Protein 6CB2 (pdb70)

Solvent-accessible surface area: 13254 Å² total; per-residue (Å²): 208,121,51,89,100,33,0,28,68,0,0,59,24,2,0,80,12,19,4,33,0,6,3,14,41,0,19,11,42,18,30,2,71,121,57,65,34,100,33,118,62,2,130,4,0,32,23,23,0,50,56,0,0,5,71,0,0,26,68,68,17,133,68,10,26,62,28,19,105,66,74,83,190,61,159,111,60,104,86,52,26,154,56,195,31,192,12,49,85,80,9,10,85,39,0,45,67,15,3,58,78,66,16,124,136,104,82,116,77,32,140,83,57,107,75,25,50,41,0,20,122,0,0,51,62,3,0,98,32,0,45,34,0,19,95,126,58,36,205,121,49,156,0,52,10,0,6,17,11,64,110,173,8,0,84,71,1,0,50,48,2,24,72,24,44,72,10,4,4,12,60,6,2,0,1,0,0,0,0,1,52,31,2,3,20,63,65,0,1,0,5,0,3,1,0,0,4,10,37,26,4,87,36,44,4,61,89,67,29,170,122,41,167,68,69,120,126,72,45,14,104,69,28,24,54,41,0,64,101,24,0,42,71,23,0,41,107,6,0,116,67,3,13,91,84,4,124,200,62,30,0,66,72,20,0,85,94,0,60,105,6,4,58,36,0,117,114,38,52,125

Radius of gyration: 18.09 Å; Cα contacts (8 Å, |Δi|>4): 432; chains: 1; bounding box: 49×38×42 Å

Foldseek 3Di:
DCLLVLLLVLLLLLLQAQLFQQASLLVLVLSCLVVVNDDLLSVLLNLLLNVLLLVLLCVVCVQVLCVQVPDDDDDDDDDWFDDPAADHVLLLCLLAPPLVVVCVVCVVVLVVLSDLVQLLVLLQVLLVLQVVLVVQFDPAACTATLRSDDSVLSNQLSNQCNSPSRRNNHSNSSSLSSNRNNRYASLNSSSSSSSSCNVVSVVVSVVVCVVSVDDDPCPCVSSSVSNNNSNNVSNNVNSVVVSVVCVPDGCNVSSVVSNVSSVSSVVSVD

B-factor: mean 46.15, std 22.93, range [15.24, 131.25]

InterPro domains:
  IPR003824 Undecaprenyl-diphosphatase UppP [MF_01006] (5-272)
  IPR003824 Undecaprenyl-diphosphatase UppP [PF02673] (10-266)
  IPR003824 Undecaprenyl-diphosphatase UppP [PTHR30622] (5-272)
  IPR003824 Undecaprenyl-diphosphatase UppP [TIGR00753] (10-265)

Nearest PDB structures (foldseek):
  6cb2-assembly1_A  TM=1.004E+00  e=1.799E-38  Escherichia coli K-12
  6fmt-assembly1_A  TM=9.956E-01  e=1.847E-31  Escherichia coli K-12
  8tgj-assembly1_B  TM=3.004E-01  e=5.588E-01  Homo sapiens
  8xo9-assembly1_A  TM=3.183E-01  e=2.270E+00  Homo sapiens
  8thr-assembly1_A  TM=2.381E-01  e=6.424E+00  Aequorea victoria

Organism: Escherichia coli O157:H7 (NCBI:txid83334)

Sequence (270 aa):
MHSLLIAAILGVVEGLTEFLPVSSTGHMIIVGHLLGFEGDTAKTFEVVIQLGSILAVVVMFWRRLFGLIGIHFGRPLQHEGESKGRLTLIHILLGMIPAVVLGLLFHDTIKSLFNPINVMYALVVGGLLLIAAECLKPKEPRAPGLDDMTYRQAFMIGCFQCLALWPGFSRSGATISGGMMLMGVSRYAASEFSFLLAVPMMMGATALDLYKSWGFLTSGDIPMFAVGFITAFVVALIAIKTFLQLIKRISFIPFAIYRFIVAAAVYVVFF

Secondary structure (DSSP, 8-state):
--HHHHHHHHHHHHHHHTTTTT-HHHHHHHHHHHTT--SHHHHHHHHHHHHHHHHHHHHHTHHHHHHHTT---SSPPPP-SSSS----HHHHHHHHHHHHHHHHHTHHHHHTT-SHHHHHHHHHHHHHHHHHHHHHS-SS-SBSSGGG--HHHHHHHHHHHGGGGSTTS-HHHHHHHHHHHTTB-HHHHHHHHHHHHHHHHHHHHHHHHHHT--S-SSTTHHHHHHHHHHHHHHHHHHHHHHHHHTTTS-SHHHHHHHHHHHHHHHHHH-

Structure (mmCIF, N/CA/C/O backbone):
data_6CB2
#
_entry.id   6CB2
#
_cell.length_a   109.880
_cell.length_b   146.080
_cell.length_c   40.190
_cell.angle_alpha   90.000
_cell.angle_beta   90.000
_cell.angle_gamma   90.000
#
_symmetry.space_group_name_H-M   'C 2 2 2'
#
loop_
_entity.id
_entity.type
_entity.pdbx_description
1 polymer Undecaprenyl-diphosphatase
2 non-polymer 'SULFATE ION'
3 non-polymer '(2R)-2,3-dihydroxypropyl (9Z)-octadec-9-enoate'
4 water water
#
loop_
_atom_site.group_PDB
_atom_site.id
_atom_site.type_symbol
_atom_site.label_atom_id
_atom_site.label_alt_id
_atom_site.label_comp_id
_atom_site.label_asym_id
_atom_site.label_entity_id
_atom_site.label_seq_id
_atom_site.pdbx_PDB_ins_code
_atom_site.Cartn_x
_atom_site.Cartn_y
_atom_site.Cartn_z
_atom_site.occupancy
_atom_site.B_iso_or_equiv
_atom_site.auth_seq_id
_atom_site.auth_comp_id
_atom_site.auth_asym_id
_atom_site.auth_atom_id
_atom_site.pdbx_PDB_model_num
ATOM 1 N N . MET A 1 24 ? 7.581 37.248 23.697 1.00 102.72 4 MET A N 1
ATOM 2 C CA . MET A 1 24 ? 8.650 38.230 23.832 1.00 104.80 4 MET A CA 1
ATOM 3 C C . MET A 1 24 ? 10.004 37.548 24.022 1.00 97.23 4 MET A C 1
ATOM 4 O O . MET A 1 24 ? 10.073 36.335 24.226 1.00 95.86 4 MET A O 1
ATOM 9 N N . HIS A 1 25 ? 11.074 38.343 23.950 1.00 90.78 5 HIS A N 1
ATOM 10 C CA . HIS A 1 25 ? 12.446 37.869 24.149 1.00 74.72 5 HIS A CA 1
ATOM 11 C C . HIS A 1 25 ? 12.829 36.782 23.147 1.00 67.81 5 HIS A C 1
ATOM 12 O O . HIS A 1 25 ? 13.650 35.911 23.444 1.00 59.23 5 HIS A O 1
ATOM 19 N N . SER A 1 26 ? 12.251 36.825 21.946 1.00 64.97 6 SER A N 1
ATOM 20 C CA . SER A 1 26 ? 12.555 35.796 20.956 1.00 58.33 6 SER A CA 1
ATOM 21 C C . SER A 1 26 ? 14.022 35.839 20.543 1.00 51.99 6 SER A C 1
ATOM 22 O O . SER A 1 26 ? 14.655 34.791 20.366 1.00 46.39 6 SER A O 1
ATOM 25 N N . LEU A 1 27 ? 14.588 37.041 20.396 1.00 52.11 7 LEU A N 1
ATOM 26 C CA . LEU A 1 27 ? 16.009 37.135 20.071 1.00 51.52 7 LEU A CA 1
ATOM 27 C C . LEU A 1 27 ? 16.891 36.800 21.268 1.00 51.90 7 LEU A C 1
ATOM 28 O O . LEU A 1 27 ? 17.979 36.237 21.097 1.00 51.41 7 LEU A O 1
ATOM 33 N N . LEU A 1 28 ? 16.448 37.136 22.479 1.00 48.44 8 LEU A N 1
ATOM 34 C CA . LEU A 1 28 ? 17.241 36.821 23.660 1.00 46.26 8 LEU A CA 1
ATOM 35 C C . LEU A 1 28 ? 17.265 35.322 23.916 1.00 46.95 8 LEU A C 1
ATOM 36 O O . LEU A 1 28 ? 18.295 34.768 24.316 1.00 44.23 8 LEU A O 1
ATOM 41 N N . ILE A 1 29 ? 16.141 34.645 23.679 1.00 44.81 9 ILE A N 1
ATOM 42 C CA . ILE A 1 29 ? 16.114 33.194 23.813 1.00 40.68 9 ILE A CA 1
ATOM 43 C C . ILE A 1 29 ? 16.979 32.543 22.738 1.00 41.93 9 ILE A C 1
ATOM 44 O O . ILE A 1 29 ? 17.677 31.556 22.998 1.00 40.02 9 ILE A O 1
ATOM 49 N N . ALA A 1 30 ? 16.970 33.098 21.523 1.00 42.55 10 ALA A N 1
ATOM 50 C CA . ALA A 1 30 ? 17.796 32.544 20.452 1.00 36.58 10 ALA A CA 1
ATOM 51 C C . ALA A 1 30 ? 19.277 32.646 20.789 1.00 37.52 10 ALA A C 1
ATOM 52 O O . ALA A 1 30 ? 20.057 31.732 20.490 1.00 38.23 10 ALA A O 1
ATOM 54 N N . ALA A 1 31 ? 19.686 33.753 21.411 1.00 35.84 11 ALA A N 1
ATOM 55 C CA . ALA A 1 31 ? 21.094 33.933 21.740 1.00 37.42 11 ALA A CA 1
ATOM 56 C C . ALA A 1 31 ? 21.522 33.009 22.872 1.00 36.09 11 ALA A C 1
ATOM 57 O O . ALA A 1 31 ? 22.627 32.454 22.841 1.00 36.87 11 ALA A O 1
ATOM 59 N N . ILE A 1 32 ? 20.664 32.833 23.883 1.00 36.31 12 ILE A N 1
ATOM 60 C CA . ILE A 1 32 ? 20.991 31.935 24.987 1.00 31.05 12 ILE A CA 1
ATOM 61 C C . ILE A 1 32 ? 21.209 30.518 24.470 1.00 34.08 12 ILE A C 1
ATOM 62 O O . ILE A 1 32 ? 22.216 29.872 24.786 1.00 36.40 12 ILE A O 1
ATOM 67 N N . LEU A 1 33 ? 20.269 30.012 23.665 1.00 35.74 13 LEU A N 1
ATOM 68 C CA . LEU A 1 33 ? 20.439 28.675 23.102 1.00 39.37 13 LEU A CA 1
ATOM 69 C C . LEU A 1 33 ? 21.645 28.611 22.178 1.00 37.85 13 LEU A C 1
ATOM 70 O O . LEU A 1 33 ? 22.331 27.583 22.121 1.00 36.54 13 LEU A O 1
ATOM 75 N N . GLY A 1 34 ? 21.918 29.699 21.451 1.00 37.66 14 GLY A N 1
ATOM 76 C CA . GLY A 1 34 ? 23.093 29.735 20.600 1.00 30.97 14 GLY A CA 1
ATOM 77 C C . GLY A 1 34 ? 24.385 29.632 21.388 1.00 27.22 14 GLY A C 1
ATOM 78 O O . GLY A 1 34 ? 25.331 28.968 20.957 1.00 34.33 14 GLY A O 1
ATOM 79 N N . VAL A 1 35 ? 24.446 30.298 22.545 1.00 26.72 15 VAL A N 1
ATOM 80 C CA . VAL A 1 35 ? 25.596 30.166 23.436 1.00 25.94 15 VAL A CA 1
ATOM 81 C C . VAL A 1 35 ? 25.734 28.727 23.928 1.00 36.13 15 VAL A C 1
ATOM 82 O O . VAL A 1 35 ? 26.835 28.163 23.937 1.00 31.70 15 VAL A O 1
ATOM 86 N N . VAL A 1 36 ? 24.626 28.120 24.364 1.00 30.97 16 VAL A N 1
ATOM 87 C CA . VAL A 1 36 ? 24.671 26.750 24.867 1.00 32.27 16 VAL A CA 1
ATOM 88 C C . VAL A 1 36 ? 25.098 25.792 23.765 1.00 32.89 16 VAL A C 1
ATOM 89 O O . VAL A 1 36 ? 25.919 24.894 23.986 1.00 36.66 16 VAL A O 1
ATOM 93 N N . GLU A 1 37 ? 24.555 25.974 22.560 1.00 27.89 17 GLU A N 1
ATOM 94 C CA . GLU A 1 37 ? 24.946 25.133 21.434 1.00 32.57 17 GLU A CA 1
ATOM 95 C C . GLU A 1 37 ? 26.432 25.274 21.130 1.00 32.73 17 GLU A C 1
ATOM 96 O O . GLU A 1 37 ? 27.131 24.276 20.923 1.00 31.41 17 GLU A O 1
ATOM 102 N N . GLY A 1 38 ? 26.933 26.512 21.106 1.00 31.48 18 GLY A N 1
ATOM 103 C CA . GLY A 1 38 ? 28.308 26.736 20.699 1.00 29.53 18 GLY A CA 1
ATOM 104 C C . GLY A 1 38 ? 29.311 26.251 21.721 1.00 25.68 18 GLY A C 1
ATOM 105 O O . GLY A 1 38 ? 30.429 25.868 21.367 1.00 32.14 18 GLY A O 1
ATOM 106 N N . LEU A 1 39 ? 28.935 26.269 23.000 1.00 28.07 19 LEU A N 1
ATOM 107 C CA . LEU A 1 39 ? 29.831 25.770 24.034 1.00 36.00 19 LEU A CA 1
ATOM 108 C C . LEU A 1 39 ? 29.821 24.243 24.113 1.00 35.23 19 LEU A C 1
ATOM 109 O O . LEU A 1 39 ? 30.874 23.629 24.319 1.00 34.19 19 LEU A O 1
ATOM 114 N N . THR A 1 40 ? 28.656 23.609 23.951 1.00 29.09 20 THR A N 1
ATOM 115 C CA . THR A 1 40 ? 28.523 22.188 24.264 1.00 33.48 20 THR A CA 1
ATOM 116 C C . THR A 1 40 ? 28.580 21.266 23.049 1.00 35.79 20 THR A C 1
ATOM 117 O O . THR A 1 40 ? 28.682 20.047 23.230 1.00 40.37 20 THR A O 1
ATOM 121 N N . GLU A 1 41 ? 28.495 21.797 21.828 1.00 35.64 21 GLU A N 1
ATOM 122 C CA . GLU A 1 41 ? 28.453 20.928 20.654 1.00 29.38 21 GLU A CA 1
ATOM 123 C C . GLU A 1 41 ? 29.749 20.146 20.490 1.00 37.44 21 GLU A C 1
ATOM 124 O O . GLU A 1 41 ? 29.724 18.961 20.139 1.00 38.68 21 GLU A O 1
ATOM 130 N N . PHE A 1 42 ? 30.892 20.779 20.740 1.00 33.94 22 PHE A N 1
ATOM 131 C CA . PHE A 1 42 ? 32.170 20.127 20.502 1.00 39.14 22 PHE A CA 1
ATOM 132 C C . PHE A 1 42 ? 32.935 19.806 21.772 1.00 35.77 22 PHE A C 1
ATOM 133 O O . PHE A 1 42 ? 33.978 19.149 21.696 1.00 37.01 22 PHE A O 1
ATOM 141 N N . LEU A 1 43 ? 32.463 20.257 22.914 1.00 37.82 23 LEU A N 1
ATOM 142 C CA . LEU A 1 43 ? 32.958 19.753 24.180 1.00 38.31 23 LEU A CA 1
ATOM 143 C C . LEU A 1 43 ? 32.249 18.438 24.503 1.00 38.16 23 LEU A C 1
ATOM 144 O O . LEU A 1 43 ? 31.101 18.229 24.098 1.00 38.00 23 LEU A O 1
ATOM 149 N N . PRO A 1 44 ? 32.921 17.517 25.200 1.00 38.35 24 PRO A N 1
ATOM 150 C CA . PRO A 1 44 ? 32.322 16.194 25.477 1.00 37.69 24 PRO A CA 1
ATOM 151 C C . PRO A 1 44 ? 31.310 16.226 26.621 1.00 35.98 24 PRO A C 1
ATOM 152 O O . PRO A 1 44 ? 31.395 15.458 27.589 1.00 37.56 24 PRO A O 1
ATOM 156 N N . VAL A 1 45 ? 30.319 17.119 26.511 1.00 33.21 25 VAL A N 1
ATOM 157 C CA . VAL A 1 45 ? 29.385 17.352 27.613 1.00 39.65 25 VAL A CA 1
ATOM 158 C C . VAL A 1 45 ? 27.932 17.232 27.167 1.00 44.42 25 VAL A C 1
ATOM 159 O O . VAL A 1 45 ? 27.013 17.487 27.958 1.00 48.03 25 VAL A O 1
ATOM 163 N N . SER A 1 46 ? 27.724 16.858 25.901 1.00 37.39 26 SER A N 1
ATOM 164 C CA . SER A 1 46 ? 26.414 16.584 25.309 1.00 36.61 26 SER A CA 1
ATOM 165 C C . SER A 1 46 ? 25.576 17.836 25.097 1.00 39.61 26 SER A C 1
ATOM 166 O O . SER A 1 46 ? 25.031 18.397 26.054 1.00 32.69 26 SER A O 1
ATOM 169 N N . SER A 1 47 ? 25.437 18.267 23.842 1.00 36.20 27 SER A N 1
ATOM 170 C CA . SER A 1 47 ? 24.602 19.434 23.583 1.00 36.76 27 SER A CA 1
ATOM 171 C C . SER A 1 47 ? 23.124 19.092 23.716 1.00 31.60 27 SER A C 1
ATOM 172 O O . SER A 1 47 ? 22.335 19.925 24.178 1.00 31.62 27 SER A O 1
ATOM 175 N N . THR A 1 48 ? 22.740 17.865 23.350 1.00 33.40 28 THR A N 1
ATOM 176 C CA . THR A 1 48 ? 21.344 17.456 23.470 1.00 33.69 28 THR A CA 1
ATOM 177 C C . THR A 1 48 ? 20.870 17.528 24.916 1.00 38.25 28 THR A C 1
ATOM 178 O O . THR A 1 48 ? 19.805 18.087 25.201 1.00 44.56 28 THR A O 1
ATOM 182 N N . GLY A 1 49 ? 21.660 16.986 25.845 1.00 36.64 29 GLY A N 1
ATOM 183 C CA . GLY A 1 49 ? 21.332 17.126 27.255 1.00 39.47 29 GLY A CA 1
ATOM 184 C C . GLY A 1 49 ? 21.156 18.571 27.688 1.00 41.31 29 GLY A C 1
ATOM 185 O O . GLY A 1 49 ? 20.193 18.905 28.382 1.00 36.64 29 GLY A O 1
ATOM 186 N N . HIS A 1 50 ? 22.077 19.454 27.286 1.00 37.26 30 HIS A N 1
ATOM 187 C CA . HIS A 1 50 ? 21.927 20.854 27.677 1.00 33.35 30 HIS A CA 1
ATOM 188 C C . HIS A 1 50 ? 20.762 21.514 26.951 1.00 34.56 30 HIS A C 1
ATOM 189 O O . HIS A 1 50 ? 20.103 22.395 27.515 1.00 30.97 30 HIS A O 1
ATOM 196 N N . MET A 1 51 ? 20.483 21.099 25.714 1.00 37.85 31 MET A N 1
ATOM 197 C CA . MET A 1 51 ? 19.386 21.706 24.968 1.00 37.72 31 MET A CA 1
ATOM 198 C C . MET A 1 51 ? 18.033 21.372 25.584 1.00 41.56 31 MET A C 1
ATOM 199 O O . MET A 1 51 ? 17.154 22.239 25.663 1.00 43.23 31 MET A O 1
ATOM 204 N N . ILE A 1 52 ? 17.834 20.123 26.016 1.00 37.69 32 ILE A N 1
ATOM 205 C CA . ILE A 1 52 ? 16.525 19.776 26.558 1.00 37.49 32 ILE A CA 1
ATOM 206 C C . ILE A 1 52 ? 16.319 20.443 27.909 1.00 37.93 32 ILE A C 1
ATOM 207 O O . ILE A 1 52 ? 15.187 20.787 28.271 1.00 46.49 32 ILE A O 1
ATOM 212 N N . ILE A 1 53 ? 17.394 20.652 28.669 1.00 35.18 33 ILE A N 1
ATOM 213 C CA . ILE A 1 53 ? 17.281 21.361 29.941 1.00 42.85 33 ILE A CA 1
ATOM 214 C C . ILE A 1 53 ? 16.915 22.825 29.706 1.00 42.90 33 ILE A C 1
ATOM 215 O O . ILE A 1 53 ? 15.876 23.307 30.175 1.00 40.12 33 ILE A O 1
ATOM 220 N N . VAL A 1 54 ? 17.776 23.556 28.989 1.00 37.31 34 VAL A N 1
ATOM 221 C CA . VAL A 1 54 ? 17.560 24.987 28.785 1.00 44.20 34 VAL A CA 1
ATOM 222 C C . VAL A 1 54 ? 16.299 25.229 27.969 1.00 41.96 34 VAL A C 1
ATOM 223 O O . VAL A 1 54 ? 15.562 26.192 28.212 1.00 42.19 34 VAL A O 1
ATOM 227 N N . GLY A 1 55 ? 16.031 24.366 26.988 1.00 41.58 35 GLY A N 1
ATOM 228 C CA . GLY A 1 55 ? 14.797 24.488 26.227 1.00 46.44 35 GLY A CA 1
ATOM 229 C C . GLY A 1 55 ? 13.556 24.334 27.088 1.00 50.08 35 GLY A C 1
ATOM 230 O O . GLY A 1 55 ? 12.555 25.026 26.881 1.00 53.11 35 GLY A O 1
ATOM 231 N N . HIS A 1 56 ? 13.603 23.423 28.065 1.00 50.20 36 HIS A N 1
ATOM 232 C CA . HIS A 1 56 ? 12.476 23.234 28.973 1.00 49.63 36 HIS A CA 1
ATOM 233 C C . HIS A 1 56 ? 12.350 24.368 29.984 1.00 50.26 36 HIS A C 1
ATOM 234 O O . HIS A 1 56 ? 11.229 24.729 30.360 1.00 51.22 36 HIS A O 1
ATOM 241 N N . LEU A 1 57 ? 13.476 24.932 30.436 1.00 41.80 37 LEU A N 1
ATOM 242 C CA . LEU A 1 57 ? 13.429 26.033 31.392 1.00 46.00 37 LEU A CA 1
ATOM 243 C C . LEU A 1 57 ? 12.935 27.312 30.733 1.00 49.85 37 LEU A C 1
ATOM 244 O O . LEU A 1 57 ? 12.189 28.083 31.342 1.00 51.93 37 LEU A O 1
ATOM 249 N N . LEU A 1 58 ? 13.364 27.562 29.499 1.00 52.80 38 LEU A N 1
ATOM 250 C CA . LEU A 1 58 ? 12.917 28.714 28.731 1.00 51.95 38 LEU A CA 1
ATOM 251 C C . LEU A 1 58 ? 11.539 28.515 28.115 1.00 56.04 38 LEU A C 1
ATOM 252 O O . LEU A 1 58 ? 11.072 29.400 27.391 1.00 59.44 38 LEU A O 1
ATOM 257 N N . GLY A 1 59 ? 10.882 27.386 28.380 1.00 52.57 39 GLY A N 1
ATOM 258 C CA . GLY A 1 59 ? 9.579 27.115 27.800 1.00 55.90 39 GLY A CA 1
ATOM 259 C C . GLY A 1 59 ? 9.570 27.009 26.292 1.00 60.44 39 GLY A C 1
ATOM 260 O O . GLY A 1 59 ? 8.501 27.101 25.682 1.00 64.83 39 GLY A O 1
ATOM 261 N N . PHE A 1 60 ? 10.736 26.819 25.670 1.00 52.92 40 PHE A N 1
ATOM 262 C CA . PHE A 1 60 ? 10.860 26.753 24.211 1.00 51.21 40 PHE A CA 1
ATOM 263 C C . PHE A 1 60 ? 11.007 25.286 23.810 1.00 53.43 40 PHE A C 1
ATOM 264 O O . PHE A 1 60 ? 12.107 24.760 23.648 1.00 43.32 40 PHE A O 1
ATOM 272 N N . GLU A 1 61 ? 9.865 24.620 23.663 1.00 62.31 41 GLU A N 1
ATOM 273 C CA . GLU A 1 61 ? 9.801 23.236 23.221 1.00 64.21 41 GLU A CA 1
ATOM 274 C C . GLU A 1 61 ? 8.805 23.128 22.076 1.00 70.09 41 GLU A C 1
ATOM 275 O O . GLU A 1 61 ? 8.059 24.066 21.778 1.00 80.41 41 GLU A O 1
ATOM 281 N N . GLY A 1 62 ? 8.797 21.973 21.431 1.00 74.62 42 GLY A N 1
ATOM 282 C CA . GLY A 1 62 ? 7.902 21.720 20.322 1.00 75.30 42 GLY A CA 1
ATOM 283 C C . GLY A 1 62 ? 8.651 21.608 19.006 1.00 70.33 42 GLY A C 1
ATOM 284 O O . GLY A 1 62 ? 9.883 21.611 18.949 1.00 63.37 42 GLY A O 1
ATOM 285 N N . ASP A 1 63 ? 7.870 21.516 17.928 1.00 77.34 43 ASP A N 1
ATOM 286 C CA . ASP A 1 63 ? 8.453 21.293 16.610 1.00 79.99 43 ASP A CA 1
ATOM 287 C C . ASP A 1 63 ? 9.286 22.485 16.158 1.00 77.63 43 ASP A C 1
ATOM 288 O O . ASP A 1 63 ? 10.355 22.309 15.562 1.00 79.23 43 ASP A O 1
ATOM 293 N N . THR A 1 64 ? 8.822 23.706 16.433 1.00 76.72 44 THR A N 1
ATOM 294 C CA . THR A 1 64 ? 9.597 24.883 16.051 1.00 73.64 44 THR A CA 1
ATOM 295 C C . THR A 1 64 ? 10.917 24.940 16.812 1.00 62.53 44 THR A C 1
ATOM 296 O O . THR A 1 64 ? 11.963 25.263 16.235 1.00 58.78 44 THR A O 1
ATOM 300 N N . ALA A 1 65 ? 10.891 24.610 18.105 1.00 60.28 45 ALA A N 1
ATOM 301 C CA . ALA A 1 65 ? 12.117 24.602 18.896 1.00 57.28 45 ALA A CA 1
ATOM 302 C C . ALA A 1 65 ? 13.075 23.516 18.423 1.00 56.24 45 ALA A C 1
ATOM 303 O O . ALA A 1 65 ? 14.282 23.756 18.300 1.00 49.27 45 ALA A O 1
ATOM 305 N N . LYS A 1 66 ? 12.558 22.312 18.162 1.00 59.76 46 LYS A N 1
ATOM 306 C CA . LYS A 1 66 ? 13.412 21.245 17.652 1.00 59.21 46 LYS A CA 1
ATOM 307 C C . LYS A 1 66 ? 13.988 21.610 16.290 1.00 52.15 46 LYS A C 1
ATOM 308 O O . LYS A 1 66 ? 15.167 21.352 16.018 1.00 47.14 46 LYS A O 1
ATOM 314 N N . THR A 1 67 ? 13.179 22.224 15.422 1.00 49.41 47 THR A N 1
ATOM 315 C CA . THR A 1 67 ? 13.712 22.695 14.148 1.00 54.66 47 THR A CA 1
ATOM 316 C C . THR A 1 67 ? 14.729 23.809 14.363 1.00 55.57 47 THR A C 1
ATOM 317 O O . THR A 1 67 ? 15.750 23.870 13.667 1.00 56.20 47 THR A O 1
ATOM 321 N N . PHE A 1 68 ? 14.477 24.687 15.338 1.00 59.17 48 PHE A N 1
ATOM 322 C CA . PHE A 1 68 ? 15.436 25.741 15.651 1.00 59.06 48 PHE A CA 1
ATOM 323 C C . PHE A 1 68 ? 16.781 25.160 16.072 1.00 48.97 48 PHE A C 1
ATOM 324 O O . PHE A 1 68 ? 17.835 25.618 15.615 1.00 44.58 48 PHE A O 1
ATOM 332 N N . GLU A 1 69 ? 16.765 24.143 16.936 1.00 42.24 49 GLU A N 1
ATOM 333 C CA . GLU A 1 69 ? 18.006 23.566 17.435 1.00 43.28 49 GLU A CA 1
ATOM 334 C C . GLU A 1 69 ? 18.752 22.786 16.362 1.00 40.12 49 GLU A C 1
ATOM 335 O O . GLU A 1 69 ? 19.966 22.598 16.481 1.00 40.71 49 GLU A O 1
ATOM 341 N N . VAL A 1 70 ? 18.062 22.345 15.311 1.00 43.45 50 VAL A N 1
ATOM 342 C CA . VAL A 1 70 ? 18.757 21.757 14.171 1.00 45.75 50 VAL A CA 1
ATOM 343 C C . VAL A 1 70 ? 19.452 22.837 13.344 1.00 47.48 50 VAL A C 1
ATOM 344 O O . VAL A 1 70 ? 20.572 22.636 12.861 1.00 47.49 50 VAL A O 1
ATOM 348 N N . VAL A 1 71 ? 18.827 24.009 13.200 1.00 48.21 51 VAL A N 1
ATOM 349 C CA . VAL A 1 71 ? 19.421 25.082 12.406 1.00 46.93 51 VAL A CA 1
ATOM 350 C C . VAL A 1 71 ? 20.670 25.639 13.085 1.00 50.14 51 VAL A C 1
ATOM 351 O O . VAL A 1 71 ? 21.704 25.841 12.438 1.00 49.05 51 VAL A O 1
ATOM 355 N N . ILE A 1 72 ? 20.601 25.898 14.393 1.00 48.92 52 ILE A N 1
ATOM 356 C CA . ILE A 1 72 ? 21.757 26.459 15.085 1.00 49.90 52 ILE A CA 1
ATOM 357 C C . ILE A 1 72 ? 22.931 25.483 15.126 1.00 54.53 52 ILE A C 1
ATOM 358 O O . ILE A 1 72 ? 24.062 25.896 15.413 1.00 57.28 52 ILE A O 1
ATOM 363 N N . GLN A 1 73 ? 22.705 24.196 14.841 1.00 52.91 53 GLN A N 1
ATOM 364 C CA . GLN A 1 73 ? 23.828 23.269 14.730 1.00 47.43 53 GLN A CA 1
ATOM 365 C C . GLN A 1 73 ? 24.692 23.584 13.517 1.00 41.98 53 GLN A C 1
ATOM 366 O O . GLN A 1 73 ? 25.905 23.352 13.548 1.00 36.63 53 GLN A O 1
ATOM 372 N N . LEU A 1 74 ? 24.088 24.094 12.440 1.00 39.84 54 LEU A N 1
ATOM 373 C CA . LEU A 1 74 ? 24.876 24.506 11.286 1.00 37.45 54 LEU A CA 1
ATOM 374 C C . LEU A 1 74 ? 25.816 25.649 11.640 1.00 37.99 54 LEU A C 1
ATOM 375 O O . LEU A 1 74 ? 26.936 25.715 11.122 1.00 40.67 54 LEU A O 1
ATOM 380 N N . GLY A 1 75 ? 25.382 26.551 12.522 1.00 35.56 55 GLY A N 1
ATOM 381 C CA . GLY A 1 75 ? 26.273 27.600 12.985 1.00 40.39 55 GLY A CA 1
ATOM 382 C C . GLY A 1 75 ? 27.535 27.056 13.626 1.00 39.35 55 GLY A C 1
ATOM 383 O O . GLY A 1 75 ? 28.638 27.536 13.355 1.00 38.61 55 GLY A O 1
ATOM 384 N N . SER A 1 76 ? 27.394 26.038 14.479 1.00 32.37 56 SER A N 1
ATOM 385 C CA . SER A 1 76 ? 28.575 25.484 15.130 1.00 35.88 56 SER A CA 1
ATOM 386 C C . SER A 1 76 ? 29.438 24.712 14.139 1.00 28.19 56 SER A C 1
ATOM 387 O O . SER A 1 76 ? 30.671 24.782 14.210 1.00 31.23 56 SER A O 1
ATOM 390 N N . ILE A 1 77 ? 28.809 23.989 13.208 1.00 30.40 57 ILE A N 1
ATOM 391 C CA . ILE A 1 77 ? 29.536 23.326 12.128 1.00 33.66 57 ILE A CA 1
ATOM 392 C C . ILE A 1 77 ? 30.413 24.322 11.377 1.00 36.22 57 ILE A C 1
ATOM 393 O O . ILE A 1 77 ? 31.598 24.065 11.128 1.00 37.73 57 ILE A O 1
ATOM 398 N N . LEU A 1 78 ? 29.844 25.477 11.005 1.00 34.24 58 LEU A N 1
ATOM 399 C CA . LEU A 1 78 ? 30.596 26.487 10.261 1.00 31.83 58 LEU A CA 1
ATOM 400 C C . LEU A 1 78 ? 31.836 26.952 11.014 1.00 28.93 58 LEU A C 1
ATOM 401 O O . LEU A 1 78 ? 32.858 27.253 10.390 1.00 35.51 58 LEU A O 1
ATOM 406 N N . ALA A 1 79 ? 31.769 27.020 12.346 1.00 29.52 59 ALA A N 1
ATOM 407 C CA . ALA A 1 79 ? 32.947 27.376 13.131 1.00 31.73 59 ALA A CA 1
ATOM 408 C C . ALA A 1 79 ? 34.104 26.407 12.882 1.00 30.03 59 ALA A C 1
ATOM 409 O O . ALA A 1 79 ? 35.248 26.836 12.688 1.00 31.33 59 ALA A O 1
ATOM 411 N N . VAL A 1 80 ? 33.836 25.097 12.912 1.00 30.75 60 VAL A N 1
ATOM 412 C CA . VAL A 1 80 ? 34.891 24.128 12.607 1.00 33.18 60 VAL A CA 1
ATOM 413 C C . VAL A 1 80 ? 35.376 24.313 11.176 1.00 30.47 60 VAL A C 1
ATOM 414 O O . VAL A 1 80 ? 36.582 24.271 10.905 1.00 31.99 60 VAL A O 1
ATOM 418 N N . VAL A 1 81 ? 34.443 24.516 10.244 1.00 29.55 61 VAL A N 1
ATOM 419 C CA . VAL A 1 81 ? 34.797 24.714 8.841 1.00 30.19 61 VAL A CA 1
ATOM 420 C C . VAL A 1 81 ? 35.724 25.908 8.691 1.00 30.90 61 VAL A C 1
ATOM 421 O O . VAL A 1 81 ? 36.702 25.861 7.939 1.00 36.48 61 VAL A O 1
ATOM 425 N N . VAL A 1 82 ? 35.444 26.990 9.417 1.00 33.26 62 VAL A N 1
ATOM 426 C CA . VAL A 1 82 ? 36.283 28.180 9.320 1.00 31.99 62 VAL A CA 1
ATOM 427 C C . VAL A 1 82 ? 37.621 27.952 10.012 1.00 33.50 62 VAL A C 1
ATOM 428 O O . VAL A 1 82 ? 38.677 28.344 9.498 1.00 34.94 62 VAL A O 1
ATOM 432 N N . MET A 1 83 ? 37.604 27.306 11.180 1.00 33.75 63 MET A N 1
ATOM 433 C CA . MET A 1 83 ? 38.837 27.131 11.938 1.00 36.22 63 MET A CA 1
ATOM 434 C C . MET A 1 83 ? 39.773 26.137 11.258 1.00 37.39 63 MET A C 1
ATOM 435 O O . MET A 1 83 ? 40.998 26.284 11.330 1.00 41.46 63 MET A O 1
ATOM 440 N N . PHE A 1 84 ? 39.218 25.121 10.598 1.00 37.17 64 PHE A N 1
ATOM 441 C CA . PHE A 1 84 ? 39.995 24.078 9.936 1.00 35.53 64 PHE A CA 1
ATOM 442 C C . PHE A 1 84 ? 39.840 24.148 8.419 1.00 35.74 64 PHE A C 1
ATOM 443 O O . PHE A 1 84 ? 39.884 23.131 7.721 1.00 35.10 64 PHE A O 1
ATOM 451 N N . TRP A 1 85 ? 39.683 25.375 7.912 1.00 38.20 65 TRP A N 1
ATOM 452 C CA . TRP A 1 85 ? 39.461 25.620 6.489 1.00 38.98 65 TRP A CA 1
ATOM 453 C C . TRP A 1 85 ? 40.519 24.947 5.617 1.00 38.78 65 TRP A C 1
ATOM 454 O O . TRP A 1 85 ? 40.191 24.135 4.746 1.00 37.35 65 TRP A O 1
ATOM 465 N N . ARG A 1 86 ? 41.794 25.282 5.832 1.00 40.50 66 ARG A N 1
ATOM 466 C CA . ARG A 1 86 ? 42.855 24.764 4.972 1.00 40.96 66 ARG A CA 1
ATOM 467 C C . ARG A 1 86 ? 42.936 23.241 5.037 1.00 37.95 66 ARG A C 1
ATOM 468 O O . ARG A 1 86 ? 43.083 22.583 4.003 1.00 37.60 66 ARG A O 1
ATOM 476 N N . ARG A 1 87 ? 42.838 22.658 6.232 1.00 36.07 67 ARG A N 1
ATOM 477 C CA . ARG A 1 87 ? 42.936 21.202 6.318 1.00 33.59 67 ARG A CA 1
ATOM 478 C C . ARG A 1 87 ? 41.723 20.509 5.700 1.00 35.29 67 ARG A C 1
ATOM 479 O O . ARG A 1 87 ? 41.864 19.467 5.046 1.00 30.79 67 ARG A O 1
ATOM 487 N N . LEU A 1 88 ? 40.527 21.070 5.893 1.00 31.67 68 LEU A N 1
ATOM 488 C CA . LEU A 1 88 ? 39.314 20.435 5.382 1.00 32.72 68 LEU A CA 1
ATOM 489 C C . LEU A 1 88 ? 39.301 20.410 3.861 1.00 30.98 68 LEU A C 1
ATOM 490 O O . LEU A 1 88 ? 39.000 19.379 3.248 1.00 33.23 68 LEU A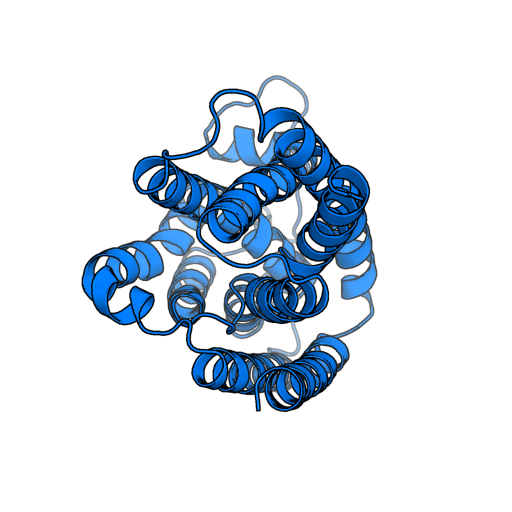 O 1
ATOM 495 N N . PHE A 1 89 ? 39.608 21.547 3.233 1.00 33.32 69 PHE A N 1
ATOM 496 C CA . PHE A 1 89 ? 39.744 21.574 1.782 1.00 37.03 69 PHE A CA 1
ATOM 497 C C . PHE A 1 89 ? 40.937 20.750 1.318 1.00 37.28 69 PHE A C 1
ATOM 498 O O . PHE A 1 89 ? 40.888 20.159 0.235 1.00 35.53 69 PHE A O 1
ATOM 506 N N . GLY A 1 90 ? 42.020 20.716 2.098 1.00 34.98 70 GLY A N 1
ATOM 507 C CA . GLY A 1 90 ? 43.126 19.836 1.761 1.00 35.19 70 GLY A CA 1
ATOM 508 C C . GLY A 1 90 ? 42.713 18.378 1.717 1.00 32.74 70 GLY A C 1
ATOM 509 O O . GLY A 1 90 ? 43.118 17.638 0.814 1.00 33.17 70 GLY A O 1
ATOM 510 N N . LEU A 1 91 ? 41.872 17.961 2.660 1.00 30.61 71 LEU A N 1
ATOM 511 C CA . LEU A 1 91 ? 41.426 16.571 2.722 1.00 33.20 71 LEU A CA 1
ATOM 512 C C . LEU A 1 91 ? 40.687 16.158 1.455 1.00 37.51 71 LEU A C 1
ATOM 513 O O . LEU A 1 91 ? 40.829 15.022 0.988 1.00 41.35 71 LEU A O 1
ATOM 518 N N . ILE A 1 92 ? 39.897 17.064 0.881 1.00 34.71 72 ILE A N 1
ATOM 519 C CA . ILE A 1 92 ? 39.164 16.771 -0.345 1.00 31.84 72 ILE A CA 1
ATOM 520 C C . ILE A 1 92 ? 39.956 17.146 -1.591 1.00 32.52 72 ILE A C 1
ATOM 521 O O . ILE A 1 92 ? 39.401 17.132 -2.692 1.00 38.57 72 ILE A O 1
ATOM 526 N N . GLY A 1 93 ? 41.236 17.484 -1.450 1.00 33.81 73 GLY A N 1
ATOM 527 C CA . GLY A 1 93 ? 42.070 17.653 -2.609 1.00 36.35 73 GLY A CA 1
ATOM 528 C C . GLY A 1 93 ? 42.187 19.049 -3.171 1.00 44.93 73 GLY A C 1
ATOM 529 O O . GLY A 1 93 ? 42.693 19.191 -4.289 1.00 41.45 73 GLY A O 1
ATOM 530 N N . ILE A 1 94 ? 41.793 20.080 -2.431 1.00 38.93 74 ILE A N 1
ATOM 531 C CA . ILE A 1 94 ? 41.882 21.462 -2.888 1.00 44.28 74 ILE A CA 1
ATOM 532 C C . ILE A 1 94 ? 42.967 22.145 -2.076 1.00 54.95 74 ILE A C 1
ATOM 533 O O . ILE A 1 94 ? 42.813 22.353 -0.866 1.00 56.80 74 ILE A O 1
ATOM 538 N N . HIS A 1 95 ? 44.074 22.473 -2.735 1.00 72.41 75 HIS A N 1
ATOM 539 C CA . HIS A 1 95 ? 45.166 23.198 -2.107 1.00 88.94 75 HIS A CA 1
ATOM 540 C C . HIS A 1 95 ? 45.709 24.195 -3.114 1.00 96.11 75 HIS A C 1
ATOM 541 O O . HIS A 1 95 ? 46.082 23.812 -4.228 1.00 100.16 75 HIS A O 1
ATOM 548 N N . PHE A 1 96 ? 45.758 25.478 -2.722 1.00 100.40 76 PHE A N 1
ATOM 549 C CA . PHE A 1 96 ? 46.151 26.568 -3.622 1.00 107.17 76 PHE A CA 1
ATOM 550 C C . PHE A 1 96 ? 47.104 27.512 -2.881 1.00 111.47 76 PHE A C 1
ATOM 551 O O . PHE A 1 96 ? 46.715 28.591 -2.427 1.00 117.72 76 PHE A O 1
ATOM 559 N N . GLY A 1 97 ? 48.367 27.109 -2.765 1.00 106.34 77 GLY A N 1
ATOM 560 C CA . GLY A 1 97 ? 49.374 28.013 -2.239 1.00 105.94 77 GLY A CA 1
ATOM 561 C C . GLY A 1 97 ? 50.208 27.482 -1.091 1.00 102.38 77 GLY A C 1
ATOM 562 O O . GLY A 1 97 ? 50.933 26.494 -1.245 1.00 98.18 77 GLY A O 1
ATOM 563 N N . ARG A 1 98 ? 50.114 28.142 0.062 1.00 102.89 78 ARG A N 1
ATOM 564 C CA . ARG A 1 98 ? 50.958 27.799 1.200 1.00 101.09 78 ARG A CA 1
ATOM 565 C C . ARG A 1 98 ? 50.736 26.348 1.616 1.00 91.19 78 ARG A C 1
ATOM 566 O O . ARG A 1 98 ? 49.583 25.904 1.709 1.00 89.68 78 ARG A O 1
ATOM 574 N N . PRO A 1 99 ? 51.799 25.581 1.865 1.00 83.29 79 PRO A N 1
ATOM 575 C CA . PRO A 1 99 ? 51.622 24.192 2.311 1.00 77.10 79 PRO A CA 1
ATOM 576 C C . PRO A 1 99 ? 50.983 24.126 3.691 1.00 68.44 79 PRO A C 1
ATOM 577 O O . PRO A 1 99 ? 51.235 24.966 4.558 1.00 74.81 79 PRO A O 1
ATOM 581 N N . LEU A 1 100 ? 50.151 23.106 3.888 1.00 64.63 80 LEU A N 1
ATOM 582 C CA . LEU A 1 100 ? 49.430 22.952 5.147 1.00 61.65 80 LEU A CA 1
ATOM 583 C C . LEU A 1 100 ? 50.393 22.656 6.292 1.00 58.01 80 LEU A C 1
ATOM 584 O O . LEU A 1 100 ? 51.376 21.929 6.126 1.00 59.41 80 LEU A O 1
ATOM 589 N N . GLN A 1 101 ? 50.114 23.242 7.456 1.00 61.53 81 GLN A N 1
ATOM 590 C CA . GLN A 1 101 ? 50.939 23.003 8.634 1.00 68.61 81 GLN A CA 1
ATOM 591 C C . GLN A 1 101 ? 50.929 21.523 9.001 1.00 62.82 81 GLN A C 1
ATOM 592 O O . GLN A 1 101 ? 49.880 20.875 9.014 1.00 54.95 81 GLN A O 1
ATOM 598 N N . HIS A 1 102 ? 52.111 20.995 9.301 1.00 65.74 82 HIS A N 1
ATOM 599 C CA . HIS A 1 102 ? 52.276 19.595 9.665 1.00 68.66 82 HIS A CA 1
ATOM 600 C C . HIS A 1 102 ? 52.119 19.443 11.176 1.00 61.14 82 HIS A C 1
ATOM 601 O O . HIS A 1 102 ? 52.885 20.034 11.945 1.00 67.16 82 HIS A O 1
ATOM 608 N N . GLU A 1 103 ? 51.138 18.646 11.597 1.00 44.76 83 GLU A N 1
ATOM 609 C CA . GLU A 1 103 ? 50.807 18.457 13.011 1.00 35.26 83 GLU A CA 1
ATOM 610 C C . GLU A 1 103 ? 51.129 17.021 13.418 1.00 37.23 83 GLU A C 1
ATOM 611 O O . GLU A 1 103 ? 50.268 16.141 13.372 1.00 31.40 83 GLU A O 1
ATOM 617 N N . GLY A 1 104 ? 52.367 16.792 13.835 1.00 34.64 84 GLY A N 1
ATOM 618 C CA . GLY A 1 104 ? 52.756 15.461 14.250 1.00 48.53 84 GLY A CA 1
ATOM 619 C C . GLY A 1 104 ? 54.256 15.311 14.287 1.00 45.90 84 GLY A C 1
ATOM 620 O O . GLY A 1 104 ? 55.012 16.156 13.792 1.00 48.66 84 GLY A O 1
ATOM 621 N N . GLU A 1 105 ? 54.673 14.198 14.893 1.00 36.73 85 GLU A N 1
ATOM 622 C CA . GLU A 1 105 ? 56.079 13.846 15.014 1.00 43.93 85 GLU A CA 1
ATOM 623 C C . GLU A 1 105 ? 56.592 13.038 13.833 1.00 43.19 85 GLU A C 1
ATOM 624 O O . GLU A 1 105 ? 57.804 13.014 13.590 1.00 48.41 85 GLU A O 1
ATOM 630 N N . SER A 1 106 ? 55.706 12.383 13.099 1.00 45.03 86 SER A N 1
ATOM 631 C CA . SER A 1 106 ? 56.099 11.581 11.955 1.00 45.38 86 SER A CA 1
ATOM 632 C C . SER A 1 106 ? 56.001 12.427 10.688 1.00 47.32 86 SER A C 1
ATOM 633 O O . SER A 1 106 ? 55.680 13.616 10.732 1.00 50.81 86 SER A O 1
ATOM 636 N N . LYS A 1 107 ? 56.283 11.818 9.538 1.00 51.50 87 LYS A N 1
ATOM 637 C CA . LYS A 1 107 ? 56.140 12.475 8.248 1.00 54.37 87 LYS A CA 1
ATOM 638 C C . LYS A 1 107 ? 54.818 12.131 7.567 1.00 50.49 87 LYS A C 1
ATOM 639 O O . LYS A 1 107 ? 54.674 12.349 6.360 1.00 54.22 87 LYS A O 1
ATOM 645 N N . GLY A 1 108 ? 53.849 11.597 8.321 1.00 41.13 88 GLY A N 1
ATOM 646 C CA . GLY A 1 108 ? 52.566 11.241 7.755 1.00 43.93 88 GLY A CA 1
ATOM 647 C C . GLY A 1 108 ? 51.630 12.430 7.628 1.00 42.01 88 GLY A C 1
ATOM 648 O O . GLY A 1 108 ? 51.914 13.540 8.074 1.00 38.89 88 GLY A O 1
ATOM 649 N N . ARG A 1 109 ? 50.482 12.175 7.004 1.00 30.52 89 ARG A N 1
ATOM 650 C CA . ARG A 1 109 ? 49.474 13.195 6.763 1.00 34.86 89 ARG A CA 1
ATOM 651 C C . ARG A 1 109 ? 48.092 12.578 6.876 1.00 37.27 89 ARG A C 1
ATOM 652 O O . ARG A 1 109 ? 47.813 11.551 6.249 1.00 34.14 89 ARG A O 1
ATOM 660 N N . LEU A 1 110 ? 47.228 13.217 7.660 1.00 27.32 90 LEU A N 1
ATOM 661 C CA . LEU A 1 110 ? 45.825 12.834 7.674 1.00 25.80 90 LEU A CA 1
ATOM 662 C C . LEU A 1 110 ? 45.266 12.915 6.259 1.00 30.84 90 LEU A C 1
ATOM 663 O O . LEU A 1 110 ? 45.532 13.877 5.533 1.00 27.59 90 LEU A O 1
ATOM 668 N N . THR A 1 111 ? 44.502 11.898 5.861 1.00 25.28 91 THR A N 1
ATOM 669 C CA . THR A 1 111 ? 43.917 11.835 4.529 1.00 25.75 91 THR A CA 1
ATOM 670 C C . THR A 1 111 ? 42.415 11.622 4.631 1.00 24.56 91 THR A C 1
ATOM 671 O O . THR A 1 111 ? 41.864 11.346 5.700 1.00 23.49 91 THR A O 1
ATOM 675 N N . LEU A 1 112 ? 41.767 11.710 3.475 1.00 25.05 92 LEU A N 1
ATOM 676 C CA . LEU A 1 112 ? 40.340 11.452 3.387 1.00 32.40 92 LEU A CA 1
ATOM 677 C C . LEU A 1 112 ? 39.976 10.016 3.752 1.00 31.38 92 LEU A C 1
ATOM 678 O O . LEU A 1 112 ? 38.837 9.774 4.162 1.00 25.92 92 LEU A O 1
ATOM 683 N N . ILE A 1 113 ? 40.909 9.063 3.621 1.00 25.07 93 ILE A N 1
ATOM 684 C CA . ILE A 1 113 ? 40.620 7.694 4.049 1.00 23.73 93 ILE A CA 1
ATOM 685 C C . ILE A 1 113 ? 40.411 7.640 5.562 1.00 30.87 93 ILE A C 1
ATOM 686 O O . ILE A 1 113 ? 39.504 6.947 6.044 1.00 26.31 93 ILE A O 1
ATOM 691 N N . HIS A 1 114 ? 41.233 8.370 6.333 1.00 24.52 94 HIS A N 1
ATOM 692 C CA . HIS A 1 114 ? 41.001 8.451 7.776 1.00 22.92 94 HIS A CA 1
ATOM 693 C C . HIS A 1 114 ? 39.577 8.894 8.065 1.00 24.50 94 HIS A C 1
ATOM 694 O O . HIS A 1 114 ? 38.893 8.315 8.915 1.00 21.26 94 HIS A O 1
ATOM 701 N N . ILE A 1 115 ? 39.125 9.947 7.379 1.00 21.54 95 ILE A N 1
ATOM 702 C CA . ILE A 1 115 ? 37.780 10.469 7.610 1.00 21.34 95 ILE A CA 1
ATOM 703 C C . ILE A 1 115 ? 36.733 9.417 7.260 1.00 26.41 95 ILE A C 1
ATOM 704 O O . ILE A 1 115 ? 35.756 9.216 7.996 1.00 23.13 95 ILE A O 1
ATOM 709 N N . LEU A 1 116 ? 36.907 8.746 6.120 1.00 21.78 96 LEU A N 1
ATOM 710 C CA . LEU A 1 116 ? 35.919 7.768 5.675 1.00 25.11 96 LEU A CA 1
ATOM 711 C C . LEU A 1 116 ? 35.823 6.606 6.663 1.00 26.58 96 LEU A C 1
ATOM 712 O O . LEU A 1 116 ? 34.723 6.161 7.015 1.00 27.91 96 LEU A O 1
ATOM 717 N N . LEU A 1 117 ? 36.971 6.096 7.116 1.00 23.60 97 LEU A N 1
ATOM 718 C CA . LEU A 1 117 ? 36.951 5.028 8.113 1.00 25.93 97 LEU A CA 1
ATOM 719 C C . LEU A 1 117 ? 36.309 5.494 9.417 1.00 24.14 97 LEU A C 1
ATOM 720 O O . LEU A 1 117 ? 35.649 4.701 10.103 1.00 23.34 97 LEU A O 1
ATOM 725 N N . GLY A 1 118 ? 36.479 6.772 9.766 1.00 21.87 98 GLY A N 1
ATOM 726 C CA . GLY A 1 118 ? 35.816 7.323 10.933 1.00 21.96 98 GLY A CA 1
ATOM 727 C C . GLY A 1 118 ? 34.313 7.448 10.787 1.00 22.42 98 GLY A C 1
ATOM 728 O O . GLY A 1 118 ? 33.602 7.415 11.796 1.00 23.06 98 GLY A O 1
ATOM 729 N N . MET A 1 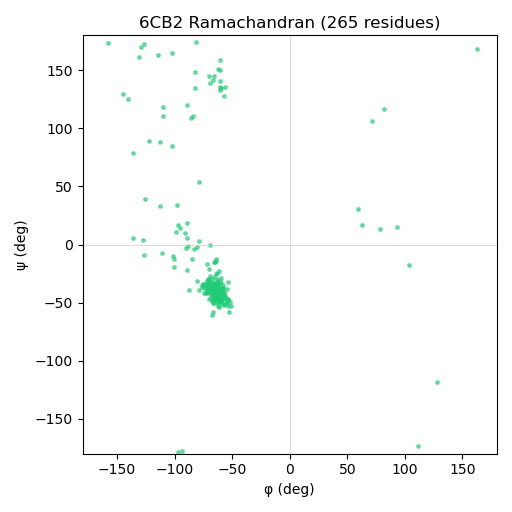119 ? 33.816 7.593 9.555 1.00 22.36 99 MET A N 1
ATOM 730 C CA . MET A 1 119 ? 32.387 7.736 9.288 1.00 27.09 99 MET A CA 1
ATOM 731 C C . MET A 1 119 ? 31.676 6.400 9.131 1.00 25.48 99 MET A C 1
ATOM 732 O O . MET A 1 119 ? 30.534 6.259 9.575 1.00 27.32 99 MET A O 1
ATOM 737 N N . ILE A 1 120 ? 32.328 5.435 8.475 1.00 24.21 100 ILE A N 1
ATOM 738 C CA . ILE A 1 120 ? 31.638 4.226 8.014 1.00 25.60 100 ILE A CA 1
ATOM 739 C C . ILE A 1 120 ? 30.825 3.543 9.116 1.00 28.33 100 ILE A C 1
ATOM 740 O O . ILE A 1 120 ? 29.627 3.306 8.907 1.00 28.15 100 ILE A O 1
ATOM 745 N N . PRO A 1 121 ? 31.385 3.213 10.288 1.00 27.14 101 PRO A N 1
ATOM 746 C CA . PRO A 1 121 ? 30.581 2.437 11.257 1.00 29.00 101 PRO A CA 1
ATOM 747 C C . PRO A 1 121 ? 29.299 3.139 11.686 1.00 31.91 101 PRO A C 1
ATOM 748 O O . PRO A 1 121 ? 28.219 2.528 11.632 1.00 31.45 101 PRO A O 1
ATOM 752 N N . ALA A 1 122 ? 29.374 4.419 12.076 1.00 28.41 102 ALA A N 1
ATOM 753 C CA . ALA A 1 122 ? 28.174 5.125 12.522 1.00 31.64 102 ALA A CA 1
ATOM 754 C C . ALA A 1 122 ? 27.184 5.351 11.385 1.00 29.44 102 ALA A C 1
ATOM 755 O O . ALA A 1 122 ? 25.974 5.421 11.628 1.00 35.21 102 ALA A O 1
ATOM 757 N N . VAL A 1 123 ? 27.663 5.477 10.146 1.00 28.61 103 VAL A N 1
ATOM 758 C CA . VAL A 1 123 ? 26.739 5.632 9.027 1.00 28.63 103 VAL A CA 1
ATOM 759 C C . VAL A 1 123 ? 25.971 4.337 8.789 1.00 33.96 103 VAL A C 1
ATOM 760 O O . VAL A 1 123 ? 24.753 4.351 8.571 1.00 33.02 103 VAL A O 1
ATOM 764 N N . VAL A 1 124 ? 26.665 3.199 8.843 1.00 37.14 104 VAL A N 1
ATOM 765 C CA . VAL A 1 124 ? 26.010 1.907 8.656 1.00 39.40 104 VAL A CA 1
ATOM 766 C C . VAL A 1 124 ? 24.953 1.675 9.734 1.00 38.53 104 VAL A C 1
ATOM 767 O O . VAL A 1 124 ? 23.786 1.400 9.431 1.00 41.96 104 VAL A O 1
ATOM 771 N N . LEU A 1 125 ? 25.336 1.795 11.008 1.00 35.62 105 LEU A N 1
ATOM 772 C CA . LEU A 1 125 ? 24.391 1.500 12.080 1.00 38.08 105 LEU A CA 1
ATOM 773 C C . LEU A 1 125 ? 23.310 2.565 12.199 1.00 39.34 105 LEU A C 1
ATOM 774 O O . LEU A 1 125 ? 22.174 2.254 12.577 1.00 40.83 105 LEU A O 1
ATOM 779 N N . GLY A 1 126 ? 23.636 3.819 11.878 1.00 35.91 106 GLY A N 1
ATOM 780 C CA . GLY A 1 126 ? 22.654 4.884 12.008 1.00 37.93 106 GLY A CA 1
ATOM 781 C C . GLY A 1 126 ? 21.485 4.730 11.054 1.00 42.83 106 GLY A C 1
ATOM 782 O O . GLY A 1 126 ? 20.336 5.008 11.414 1.00 42.86 106 GLY A O 1
ATOM 783 N N . LEU A 1 127 ? 21.756 4.280 9.827 1.00 36.81 107 LEU A N 1
ATOM 784 C CA . LEU A 1 127 ? 20.684 4.081 8.861 1.00 45.27 107 LEU A CA 1
ATOM 785 C C . LEU A 1 127 ? 19.873 2.828 9.166 1.00 50.91 107 LEU A C 1
ATOM 786 O O . LEU A 1 127 ? 18.659 2.809 8.933 1.00 59.18 107 LEU A O 1
ATOM 791 N N . LEU A 1 128 ? 20.516 1.785 9.695 1.00 48.00 108 LEU A N 1
ATOM 792 C CA . LEU A 1 128 ? 19.799 0.558 10.020 1.00 45.72 108 LEU A CA 1
ATOM 793 C C . LEU A 1 128 ? 18.939 0.722 11.268 1.00 49.55 108 LEU A C 1
ATOM 794 O O . LEU A 1 128 ? 17.794 0.257 11.298 1.00 56.32 108 LEU A O 1
ATOM 799 N N . PHE A 1 129 ? 19.466 1.384 12.300 1.00 72.84 109 PHE A N 1
ATOM 800 C CA . PHE A 1 129 ? 18.755 1.587 13.557 1.00 70.68 109 PHE A CA 1
ATOM 801 C C . PHE A 1 129 ? 18.094 2.959 13.639 1.00 67.55 109 PHE A C 1
ATOM 802 O O . PHE A 1 129 ? 18.006 3.537 14.726 1.00 61.04 109 PHE A O 1
ATOM 810 N N . HIS A 1 130 ? 17.618 3.488 12.509 1.00 69.28 110 HIS A N 1
ATOM 811 C CA . HIS A 1 130 ? 17.058 4.836 12.502 1.00 67.94 110 HIS A CA 1
ATOM 812 C C . HIS A 1 130 ? 15.819 4.930 13.385 1.00 70.54 110 HIS A C 1
ATOM 813 O O . HIS A 1 130 ? 15.686 5.860 14.189 1.00 64.48 110 HIS A O 1
ATOM 820 N N . ASP A 1 131 ? 14.898 3.972 13.247 1.00 76.25 111 ASP A N 1
ATOM 821 C CA . ASP A 1 131 ? 13.633 4.038 13.976 1.00 76.36 111 ASP A CA 1
ATOM 822 C C . ASP A 1 131 ? 13.833 3.864 15.481 1.00 79.93 111 ASP A C 1
ATOM 823 O O . ASP A 1 131 ? 13.136 4.504 16.280 1.00 79.60 111 ASP A O 1
ATOM 828 N N . THR A 1 132 ? 14.781 3.011 15.890 1.00 76.28 112 THR A N 1
ATOM 829 C CA . THR A 1 132 ? 15.032 2.812 17.317 1.00 71.73 112 THR A CA 1
ATOM 830 C C . THR A 1 132 ? 15.695 4.031 17.950 1.00 72.83 112 THR A C 1
ATOM 831 O O . THR A 1 132 ? 15.416 4.350 19.111 1.00 65.85 112 THR A O 1
ATOM 835 N N . ILE A 1 133 ? 16.570 4.717 17.210 1.00 74.12 113 ILE A N 1
ATOM 836 C CA . ILE A 1 133 ? 17.212 5.926 17.719 1.00 69.96 113 ILE A CA 1
ATOM 837 C C . ILE A 1 133 ? 16.191 7.037 17.940 1.00 77.61 113 ILE A C 1
ATOM 838 O O . ILE A 1 133 ? 16.305 7.810 18.900 1.00 76.87 113 ILE A O 1
ATOM 843 N N . LYS A 1 134 ? 15.172 7.128 17.078 1.00 86.42 114 LYS A N 1
ATOM 844 C CA . LYS A 1 134 ? 14.181 8.195 17.195 1.00 87.09 114 LYS A CA 1
ATOM 845 C C . LYS A 1 134 ? 13.440 8.147 18.527 1.00 86.78 114 LYS A C 1
ATOM 846 O O . LYS A 1 134 ? 13.052 9.194 19.059 1.00 87.56 114 LYS A O 1
ATOM 852 N N . SER A 1 135 ? 13.245 6.952 19.086 1.00 85.03 115 SER A N 1
ATOM 853 C CA . SER A 1 135 ? 12.487 6.764 20.318 1.00 84.31 115 SER A CA 1
ATOM 854 C C . SER A 1 135 ? 13.348 6.857 21.574 1.00 83.92 115 SER A C 1
ATOM 855 O O . SER A 1 135 ? 12.844 6.604 22.674 1.00 84.36 115 SER A O 1
ATOM 858 N N . LEU A 1 136 ? 14.625 7.210 21.440 1.00 80.67 116 LEU A N 1
ATOM 859 C CA . LEU A 1 136 ? 15.547 7.270 22.566 1.00 71.62 116 LEU A CA 1
ATOM 860 C C . LEU A 1 136 ? 15.741 8.685 23.105 1.00 68.85 116 LEU A C 1
ATOM 861 O O . LEU A 1 136 ? 16.640 8.903 23.924 1.00 70.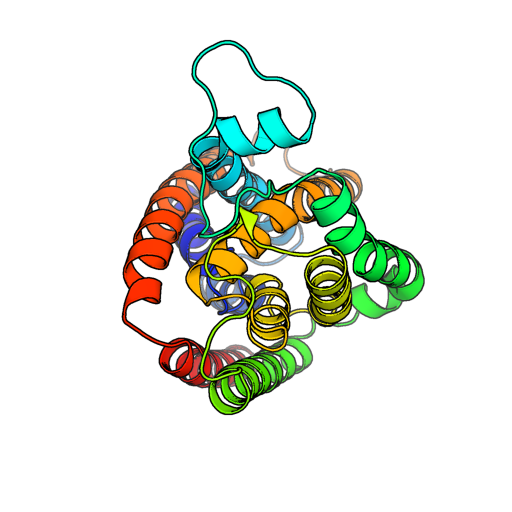83 116 LEU A O 1
ATOM 866 N N . PHE A 1 137 ? 14.928 9.649 22.670 1.00 66.57 117 PHE A N 1
ATOM 867 C CA . PHE A 1 137 ? 15.061 11.029 23.118 1.00 67.48 117 PHE A CA 1
ATOM 868 C C . PHE A 1 137 ? 14.248 11.321 24.376 1.00 74.74 117 PHE A C 1
ATOM 86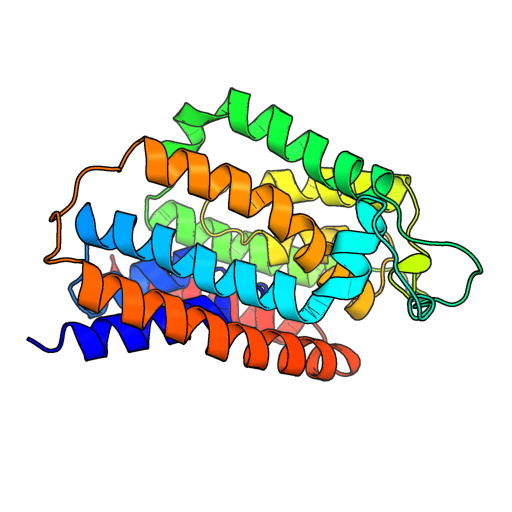9 O O . PHE A 1 137 ? 13.983 12.490 24.674 1.00 77.15 117 PHE A O 1
ATOM 877 N N . ASN A 1 138 ? 13.848 10.290 25.112 1.00 76.81 118 ASN A N 1
ATOM 878 C CA . ASN A 1 138 ? 13.237 10.507 26.411 1.00 72.86 118 ASN A CA 1
ATOM 879 C C . ASN A 1 138 ? 14.293 11.028 27.383 1.00 62.38 118 ASN A C 1
ATOM 880 O O . ASN A 1 138 ? 15.437 10.564 27.360 1.00 63.57 118 ASN A O 1
ATOM 885 N N . PRO A 1 139 ? 13.954 12.004 28.229 1.00 49.83 119 PRO A N 1
ATOM 886 C CA . PRO A 1 139 ? 14.941 12.505 29.198 1.00 45.30 119 PRO A CA 1
ATOM 887 C C . PRO A 1 139 ? 15.583 11.425 30.056 1.00 40.93 119 PRO A C 1
ATOM 888 O O . PRO A 1 139 ? 16.758 11.567 30.419 1.00 39.86 119 PRO A O 1
ATOM 892 N N . ILE A 1 140 ? 14.863 10.345 30.384 1.00 45.31 120 ILE A N 1
ATOM 893 C CA . ILE A 1 140 ? 15.471 9.294 31.196 1.00 49.02 120 ILE A CA 1
ATOM 894 C C . ILE A 1 140 ? 16.575 8.579 30.419 1.00 47.17 120 ILE A C 1
ATOM 895 O O . ILE A 1 140 ? 17.593 8.184 31.001 1.00 50.64 120 ILE A O 1
ATOM 900 N N . ASN A 1 141 ? 16.415 8.417 29.102 1.00 46.16 121 ASN A N 1
ATOM 901 C CA . ASN A 1 141 ? 17.476 7.816 28.303 1.00 41.78 121 ASN A CA 1
ATOM 902 C C . ASN A 1 141 ? 18.662 8.757 28.140 1.00 37.07 121 ASN A C 1
ATOM 903 O O . ASN A 1 141 ? 19.810 8.298 28.104 1.00 39.58 121 ASN A O 1
ATOM 908 N N . VAL A 1 142 ? 18.403 10.064 28.026 1.00 36.10 122 VAL A N 1
ATOM 909 C CA . VAL A 1 142 ? 19.482 11.045 27.922 1.00 41.84 122 VAL A CA 1
ATOM 910 C C . VAL A 1 142 ? 20.302 11.073 29.209 1.00 39.17 122 VAL A C 1
ATOM 911 O O . VAL A 1 142 ? 21.540 11.106 29.178 1.00 31.69 122 VAL A O 1
ATOM 915 N N . MET A 1 143 ? 19.623 11.061 30.359 1.00 34.34 123 MET A N 1
ATOM 916 C CA . MET A 1 143 ? 20.309 11.041 31.647 1.00 38.58 123 MET A CA 1
ATOM 917 C C . MET A 1 143 ? 21.255 9.850 31.772 1.00 38.83 123 MET A C 1
ATOM 918 O O . MET A 1 143 ? 22.393 10.004 32.229 1.00 45.33 123 MET A O 1
ATOM 923 N N . TYR A 1 144 ? 20.802 8.651 31.380 1.00 36.33 124 TYR A N 1
ATOM 924 C CA . TYR A 1 144 ? 21.679 7.481 31.416 1.00 36.05 124 TYR A CA 1
ATOM 925 C C . TYR A 1 144 ? 22.862 7.644 30.469 1.00 36.80 124 TYR A C 1
ATOM 926 O O . TYR A 1 144 ? 23.993 7.271 30.807 1.00 31.97 124 TYR A O 1
ATOM 935 N N . ALA A 1 145 ? 22.619 8.181 29.269 1.00 30.23 125 ALA A N 1
ATOM 936 C CA . ALA A 1 145 ? 23.707 8.382 28.314 1.00 30.09 125 ALA A CA 1
ATOM 937 C C . ALA A 1 145 ? 24.742 9.377 28.830 1.00 31.17 125 ALA A C 1
ATOM 938 O O . ALA A 1 145 ? 25.941 9.206 28.579 1.00 31.95 125 ALA A O 1
ATOM 940 N N . LEU A 1 146 ? 24.299 10.413 29.548 1.00 28.50 126 LEU A N 1
ATOM 941 C CA . LEU A 1 146 ? 25.230 11.358 30.158 1.00 30.67 126 LEU A CA 1
ATOM 942 C C . LEU A 1 146 ? 26.160 10.661 31.141 1.00 31.23 126 LEU A C 1
ATOM 943 O O . LEU A 1 146 ? 27.379 10.871 31.114 1.00 26.75 126 LEU A O 1
ATOM 948 N N . VAL A 1 147 ? 25.598 9.825 32.016 1.00 31.33 127 VAL A N 1
ATOM 949 C CA . VAL A 1 147 ? 26.397 9.117 33.011 1.00 29.52 127 VAL A CA 1
ATOM 950 C C . VAL A 1 147 ? 27.333 8.113 32.338 1.00 37.28 127 VAL A C 1
ATOM 951 O O . VAL A 1 147 ? 28.540 8.084 32.617 1.00 33.65 127 VAL A O 1
ATOM 955 N N . VAL A 1 148 ? 26.793 7.267 31.452 1.00 26.58 128 VAL A N 1
ATOM 956 C CA . VAL A 1 148 ? 27.630 6.251 30.811 1.00 32.05 128 VAL A CA 1
ATOM 957 C C . VAL A 1 148 ? 28.729 6.909 29.984 1.00 24.92 128 VAL A C 1
ATOM 958 O O . VAL A 1 148 ? 29.891 6.486 30.023 1.00 33.25 128 VAL A O 1
ATOM 962 N N . GLY A 1 149 ? 28.384 7.958 29.231 1.00 25.00 129 GLY A N 1
ATOM 963 C CA . GLY A 1 149 ? 29.406 8.712 28.523 1.00 24.54 129 GLY A CA 1
ATOM 964 C C . GLY A 1 149 ? 30.462 9.276 29.457 1.00 24.15 129 GLY A C 1
ATOM 965 O O . GLY A 1 149 ? 31.646 9.302 29.122 1.00 25.54 129 GLY A O 1
ATOM 966 N N . GLY A 1 150 ? 30.050 9.723 30.647 1.00 24.74 130 GLY A N 1
ATOM 967 C CA . GLY A 1 150 ? 31.022 10.199 31.622 1.00 24.83 130 GLY A CA 1
ATOM 968 C C . GLY A 1 150 ? 31.913 9.088 32.150 1.00 30.91 130 GLY A C 1
ATOM 969 O O . GLY A 1 150 ? 33.106 9.296 32.399 1.00 25.83 130 GLY A O 1
ATOM 970 N N . LEU A 1 151 ? 31.345 7.893 32.340 1.00 24.44 131 LEU A N 1
ATOM 971 C CA . LEU A 1 151 ? 32.143 6.758 32.790 1.00 31.48 131 LEU A CA 1
ATOM 972 C C . LEU A 1 151 ? 33.164 6.342 31.738 1.00 28.62 131 LEU A C 1
ATOM 973 O O . LEU A 1 151 ? 34.288 5.955 32.083 1.00 25.49 131 LEU A O 1
ATOM 978 N N . LEU A 1 152 ? 32.797 6.438 30.460 1.00 23.39 132 LEU A N 1
ATOM 979 C CA . LEU A 1 152 ? 33.720 6.095 29.387 1.00 26.07 132 LEU A CA 1
ATOM 980 C C . LEU A 1 152 ? 34.888 7.076 29.310 1.00 24.04 132 LEU A C 1
ATOM 981 O O . LEU A 1 152 ? 36.032 6.665 29.080 1.00 25.91 132 LEU A O 1
ATOM 986 N N . LEU A 1 153 ? 34.623 8.380 29.484 1.00 24.71 133 LEU A N 1
ATOM 987 C CA . LEU A 1 153 ? 35.714 9.354 29.539 1.00 30.01 133 LEU A CA 1
ATOM 988 C C . LEU A 1 153 ? 36.706 9.010 30.641 1.00 24.02 133 LEU A C 1
ATOM 989 O O . LEU A 1 153 ? 37.924 9.112 30.446 1.00 24.92 133 LEU A O 1
ATOM 994 N N . ILE A 1 154 ? 36.200 8.664 31.825 1.00 24.17 134 ILE A N 1
ATOM 995 C CA . ILE A 1 154 ? 37.082 8.272 32.918 1.00 24.87 134 ILE A CA 1
ATOM 996 C C . ILE A 1 154 ? 37.886 7.035 32.535 1.00 24.57 134 ILE A C 1
ATOM 997 O O . ILE A 1 154 ? 39.107 6.985 32.730 1.00 25.17 134 ILE A O 1
ATOM 1002 N N . ALA A 1 155 ? 37.217 6.015 31.986 1.00 24.00 135 ALA A N 1
ATOM 1003 C CA . ALA A 1 155 ? 37.937 4.810 31.585 1.00 28.62 135 ALA A CA 1
ATOM 1004 C C . ALA A 1 155 ? 39.037 5.144 30.582 1.00 33.81 135 ALA A C 1
ATOM 1005 O O . ALA A 1 155 ? 40.180 4.689 30.728 1.00 24.80 135 ALA A O 1
ATOM 1007 N N . ALA A 1 156 ? 38.717 5.971 29.578 1.00 23.90 136 ALA A N 1
ATOM 1008 C CA . ALA A 1 156 ? 39.723 6.408 28.612 1.00 28.74 136 ALA A CA 1
ATOM 1009 C C . ALA A 1 156 ? 40.895 7.103 29.299 1.00 25.19 136 ALA A C 1
ATOM 1010 O O . ALA A 1 156 ? 42.055 6.894 28.927 1.00 26.00 136 ALA A O 1
ATOM 1012 N N . GLU A 1 157 ? 40.613 7.938 30.304 1.00 25.35 137 GLU A N 1
ATOM 1013 C CA . GLU A 1 157 ? 41.706 8.593 31.015 1.00 26.63 137 GLU A CA 1
ATOM 1014 C C . GLU A 1 157 ? 42.523 7.594 31.829 1.00 27.14 137 GLU A C 1
ATOM 1015 O O . GLU A 1 157 ? 43.746 7.744 31.942 1.00 28.38 137 GLU A O 1
ATOM 1021 N N . CYS A 1 158 ? 41.875 6.572 32.396 1.00 26.58 138 CYS A N 1
ATOM 1022 C CA . CYS A 1 158 ? 42.605 5.589 33.193 1.00 27.47 138 CYS A CA 1
ATOM 1023 C C . CYS A 1 158 ? 43.411 4.623 32.330 1.00 27.58 138 CYS A C 1
ATOM 1024 O O . CYS A 1 158 ? 44.520 4.237 32.708 1.00 29.40 138 CYS A O 1
ATOM 1027 N N . LEU A 1 159 ? 42.895 4.255 31.161 1.00 26.72 139 LEU A N 1
ATOM 1028 C CA . LEU A 1 159 ? 43.456 3.157 30.383 1.00 27.23 139 LEU A CA 1
ATOM 1029 C C . LEU A 1 159 ? 44.330 3.598 29.222 1.00 31.48 139 LEU A C 1
ATOM 1030 O O . LEU A 1 159 ? 44.979 2.741 28.606 1.00 30.25 139 LEU A O 1
ATOM 1035 N N . LYS A 1 160 ? 44.349 4.887 28.890 1.00 27.36 140 LYS A N 1
ATOM 1036 C CA . LYS A 1 160 ? 45.125 5.326 27.743 1.00 26.43 140 LYS A CA 1
ATOM 1037 C C . LYS A 1 160 ? 46.605 4.994 27.961 1.00 22.67 140 LYS A C 1
ATOM 1038 O O . LYS A 1 160 ? 47.084 4.943 29.102 1.00 24.74 140 LYS A O 1
ATOM 1044 N N . PRO A 1 161 ? 47.346 4.742 26.881 1.00 21.65 141 PRO A N 1
ATOM 1045 C CA . PRO A 1 161 ? 48.779 4.452 27.021 1.00 23.69 141 PRO A CA 1
ATOM 1046 C C . PRO A 1 161 ? 49.527 5.638 27.611 1.00 23.77 141 PRO A C 1
ATOM 1047 O O . PRO A 1 161 ? 49.142 6.793 27.429 1.00 24.56 141 PRO A O 1
ATOM 1051 N N . LYS A 1 162 ? 50.620 5.336 28.312 1.00 32.66 142 LYS A N 1
ATOM 1052 C CA . LYS A 1 162 ? 51.458 6.394 28.866 1.00 38.25 142 LYS A CA 1
ATOM 1053 C C . LYS A 1 162 ? 52.032 7.282 27.766 1.00 39.00 142 LYS A C 1
ATOM 1054 O O . LYS A 1 162 ? 52.094 8.505 27.921 1.00 37.03 142 LYS A O 1
ATOM 1060 N N . GLU A 1 163 ? 52.458 6.686 26.651 1.00 30.34 143 GLU A N 1
ATOM 1061 C CA . GLU A 1 163 ? 53.046 7.411 25.534 1.00 26.43 143 GLU A CA 1
ATOM 1062 C C . GLU A 1 163 ? 52.072 7.377 24.372 1.00 26.53 143 GLU A C 1
ATOM 1063 O O . GLU A 1 163 ? 51.744 6.285 23.891 1.00 28.83 143 GLU A O 1
ATOM 1069 N N . PRO A 1 164 ? 51.570 8.515 23.904 1.00 33.49 144 PRO A N 1
ATOM 1070 C CA . PRO A 1 164 ? 50.598 8.487 22.803 1.00 27.35 144 PRO A CA 1
ATOM 1071 C C . PRO A 1 164 ? 51.214 7.856 21.561 1.00 26.16 144 PRO A C 1
ATOM 1072 O O . PRO A 1 164 ? 52.405 8.027 21.285 1.00 20.73 144 PRO A O 1
ATOM 1076 N N . ARG A 1 165 ? 50.409 7.059 20.849 1.00 17.19 145 ARG A N 1
ATOM 1077 C CA . ARG A 1 165 ? 50.874 6.493 19.587 1.00 22.80 145 ARG A CA 1
ATOM 1078 C C . ARG A 1 165 ? 50.763 7.507 18.454 1.00 25.62 145 ARG A C 1
ATOM 1079 O O . ARG A 1 165 ? 51.586 7.491 17.530 1.00 25.84 145 ARG A O 1
ATOM 1087 N N . ALA A 1 166 ? 49.773 8.402 18.524 1.00 22.72 146 ALA A N 1
ATOM 1088 C CA . ALA A 1 166 ? 49.604 9.507 17.577 1.00 26.74 146 ALA A CA 1
ATOM 1089 C C . ALA A 1 166 ? 49.612 10.820 18.350 1.00 23.67 146 ALA A C 1
ATOM 1090 O O . ALA A 1 166 ? 48.556 11.297 18.797 1.00 17.36 146 ALA A O 1
ATOM 1092 N N . PRO A 1 167 ? 50.783 11.431 18.560 1.00 22.40 147 PRO A N 1
ATOM 1093 C CA . PRO A 1 167 ? 50.801 12.722 19.274 1.00 23.70 147 PRO A CA 1
ATOM 1094 C C . PRO A 1 167 ? 50.058 13.822 18.537 1.00 30.78 147 PRO A C 1
ATOM 1095 O O . PRO A 1 167 ? 49.337 14.610 19.163 1.00 25.43 147 PRO A O 1
ATOM 1099 N N . GLY A 1 168 ? 50.222 13.905 17.219 1.00 27.97 148 GLY A N 1
ATOM 1100 C CA . GLY A 1 168 ? 49.566 14.905 16.413 1.00 19.29 148 GLY A CA 1
ATOM 1101 C C . GLY A 1 168 ? 48.565 14.285 15.451 1.00 33.60 148 GLY A C 1
ATOM 1102 O O . GLY A 1 168 ? 48.557 13.080 15.179 1.00 28.15 148 GLY A O 1
ATOM 1103 N N . LEU A 1 169 ? 47.697 15.156 14.941 1.00 23.87 149 LEU A N 1
ATOM 1104 C CA . LEU A 1 169 ? 46.650 14.726 14.020 1.00 26.84 149 LEU A CA 1
ATOM 1105 C C . LEU A 1 169 ? 47.223 13.960 12.828 1.00 28.67 149 LEU A C 1
ATOM 1106 O O . LEU A 1 169 ? 46.645 12.958 12.389 1.00 25.36 149 LEU A O 1
ATOM 1111 N N . ASP A 1 170 ? 48.370 14.390 12.315 1.00 22.72 150 ASP A N 1
ATOM 1112 C CA . ASP A 1 170 ? 48.951 13.776 11.129 1.00 22.09 150 ASP A CA 1
ATOM 1113 C C . ASP A 1 170 ? 49.702 12.483 11.422 1.00 23.70 150 ASP A C 1
ATOM 1114 O O . ASP A 1 170 ? 50.196 11.852 10.482 1.00 22.18 150 ASP A O 1
ATOM 1119 N N . ASP A 1 171 ? 49.794 12.071 12.685 1.00 23.10 151 ASP A N 1
ATOM 1120 C CA . ASP A 1 171 ? 50.371 10.787 13.063 1.00 25.07 151 ASP A CA 1
ATOM 1121 C C . ASP A 1 171 ? 49.339 9.676 13.113 1.00 22.31 151 ASP A C 1
ATOM 1122 O O . ASP A 1 171 ? 49.699 8.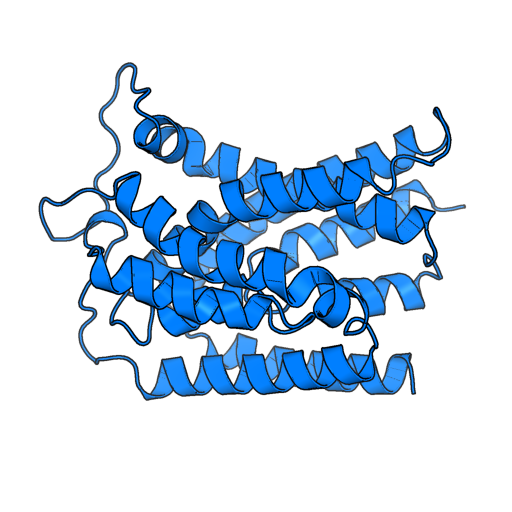524 13.374 1.00 22.22 151 ASP A O 1
ATOM 1127 N N . MET A 1 172 ? 48.067 9.994 12.886 1.00 22.74 152 MET A N 1
ATOM 1128 C CA . MET A 1 172 ? 47.012 9.008 13.055 1.00 21.28 152 MET A CA 1
ATOM 1129 C C . MET A 1 172 ? 47.080 7.945 11.959 1.00 17.47 152 MET A C 1
ATOM 1130 O O . MET A 1 172 ? 47.444 8.220 10.815 1.00 22.29 152 MET A O 1
ATOM 1135 N N . THR A 1 173 ? 46.746 6.713 12.335 1.00 17.08 153 THR A N 1
ATOM 1136 C CA . THR A 1 173 ? 46.748 5.564 11.437 1.00 17.96 153 THR A CA 1
ATOM 1137 C C . THR A 1 173 ? 45.320 5.240 11.014 1.00 18.76 153 THR A C 1
ATOM 1138 O O . THR A 1 173 ? 44.351 5.685 11.635 1.00 17.70 153 THR A O 1
ATOM 1142 N N . TYR A 1 174 ? 45.196 4.425 9.955 1.00 19.69 154 TYR A N 1
ATOM 1143 C CA . TYR A 1 174 ? 43.875 3.963 9.534 1.00 20.41 154 TYR A CA 1
ATOM 1144 C C . TYR A 1 174 ? 43.194 3.163 10.637 1.00 19.46 154 TYR A C 1
ATOM 1145 O O . TYR A 1 174 ? 41.977 3.276 10.837 1.00 21.36 154 TYR A O 1
ATOM 1154 N N . ARG A 1 175 ? 43.961 2.336 11.357 1.00 24.68 155 ARG A N 1
ATOM 1155 C CA . ARG A 1 175 ? 43.385 1.538 12.439 1.00 23.05 155 ARG A CA 1
ATOM 1156 C C . ARG A 1 175 ? 42.779 2.434 13.520 1.00 19.03 155 ARG A C 1
ATOM 1157 O O . ARG A 1 175 ? 41.633 2.226 13.948 1.00 21.87 155 ARG A O 1
ATOM 1165 N N . GLN A 1 176 ? 43.535 3.435 13.978 1.00 16.45 156 GLN A N 1
ATOM 1166 C CA . GLN A 1 176 ? 42.995 4.370 14.960 1.00 17.06 156 GLN A CA 1
ATOM 1167 C C . GLN A 1 176 ? 41.719 5.026 14.461 1.00 15.86 156 GLN A C 1
ATOM 1168 O O . GLN A 1 176 ? 40.724 5.101 15.193 1.00 21.48 156 GLN A O 1
ATOM 1174 N N . ALA A 1 177 ? 41.728 5.500 13.207 1.00 18.39 157 ALA A N 1
ATOM 1175 C CA . ALA A 1 177 ? 40.571 6.199 12.657 1.00 17.40 157 ALA A CA 1
ATOM 1176 C C . ALA A 1 177 ? 39.340 5.305 12.632 1.00 26.99 157 ALA A C 1
ATOM 1177 O O . ALA A 1 177 ? 38.232 5.748 12.962 1.00 17.98 157 ALA A O 1
ATOM 1179 N N . PHE A 1 178 ? 39.505 4.051 12.192 1.00 18.38 158 PHE A N 1
ATOM 1180 C CA . PHE A 1 178 ? 38.371 3.135 12.125 1.00 19.11 158 PHE A CA 1
ATOM 1181 C C . PHE A 1 178 ? 37.842 2.824 13.518 1.00 18.13 158 PHE A C 1
ATOM 1182 O O . PHE A 1 178 ? 36.625 2.792 13.740 1.00 28.29 158 PHE A O 1
ATOM 1190 N N . MET A 1 179 ? 38.745 2.594 14.467 1.00 18.00 159 MET A N 1
ATOM 1191 C CA . MET A 1 179 ? 38.326 2.335 15.841 1.00 18.67 159 MET A CA 1
ATOM 1192 C C . MET A 1 179 ? 37.549 3.519 16.417 1.00 19.64 159 MET A C 1
ATOM 1193 O O . MET A 1 179 ? 36.519 3.333 17.077 1.00 19.70 159 MET A O 1
ATOM 1198 N N . ILE A 1 180 ? 37.997 4.746 16.132 1.00 17.21 160 ILE A N 1
ATOM 1199 C CA . ILE A 1 180 ? 37.238 5.930 16.544 1.00 16.03 160 ILE A CA 1
ATOM 1200 C C . ILE A 1 180 ? 35.859 5.928 15.898 1.00 18.98 160 ILE A C 1
ATOM 1201 O O . ILE A 1 180 ? 34.854 6.280 16.535 1.00 17.28 160 ILE A O 1
ATOM 1206 N N . GLY A 1 181 ? 35.789 5.543 14.619 1.00 19.75 161 GLY A N 1
ATOM 1207 C CA . GLY A 1 181 ? 34.501 5.393 13.969 1.00 19.14 161 GLY A CA 1
ATOM 1208 C C . GLY A 1 181 ? 33.615 4.394 14.681 1.00 19.16 161 GLY A C 1
ATOM 1209 O O . GLY A 1 181 ? 32.412 4.618 14.834 1.00 19.90 161 GLY A O 1
ATOM 1210 N N . CYS A 1 182 ? 34.193 3.274 15.121 1.00 18.62 162 CYS A N 1
ATOM 1211 C CA . CYS A 1 182 ? 33.405 2.303 15.873 1.00 18.88 162 CYS A CA 1
ATOM 1212 C C . CYS A 1 182 ? 32.854 2.920 17.162 1.00 19.25 162 CYS A C 1
ATOM 1213 O O . CYS A 1 182 ? 31.671 2.755 17.481 1.00 24.40 162 CYS A O 1
ATOM 1216 N N . PHE A 1 183 ? 33.679 3.678 17.886 1.00 19.68 163 PHE A N 1
ATOM 1217 C CA . PHE A 1 183 ? 33.189 4.335 19.096 1.00 23.33 163 PHE A CA 1
ATOM 1218 C C . PHE A 1 183 ? 32.139 5.399 18.801 1.00 24.17 163 PHE A C 1
ATOM 1219 O O . PHE A 1 183 ? 31.261 5.636 19.641 1.00 29.42 163 PHE A O 1
ATOM 1227 N N . GLN A 1 184 ? 32.184 6.017 17.617 1.00 25.19 164 GLN A N 1
ATOM 1228 C CA . GLN A 1 184 ? 31.165 6.991 17.254 1.00 23.81 164 GLN A CA 1
ATOM 1229 C C . GLN A 1 184 ? 29.772 6.370 17.202 1.00 33.10 164 GLN A C 1
ATOM 1230 O O . GLN A 1 184 ? 28.781 7.091 17.359 1.00 34.76 164 GLN A O 1
ATOM 1236 N N . CYS A 1 185 ? 29.675 5.050 17.016 1.00 27.46 165 CYS A N 1
ATOM 1237 C CA . CYS A 1 185 ? 28.372 4.393 17.075 1.00 22.76 165 CYS A CA 1
ATOM 1238 C C . CYS A 1 185 ? 27.695 4.591 18.427 1.00 23.90 165 CYS A C 1
ATOM 1239 O O . CYS A 1 185 ? 26.463 4.600 18.502 1.00 33.84 165 CYS A O 1
ATOM 1242 N N . LEU A 1 186 ? 28.469 4.755 19.501 1.00 24.95 166 LEU A N 1
ATOM 1243 C CA . LEU A 1 186 ? 27.855 5.038 20.798 1.00 29.56 166 LEU A CA 1
ATOM 1244 C C . LEU A 1 186 ? 27.103 6.365 20.791 1.00 36.71 166 LEU A C 1
ATOM 1245 O O . LEU A 1 186 ? 26.109 6.514 21.512 1.00 38.74 166 LEU A O 1
ATOM 1250 N N . ALA A 1 187 ? 27.544 7.325 19.968 1.00 36.91 167 ALA A N 1
ATOM 1251 C CA . ALA A 1 187 ? 26.872 8.615 19.857 1.00 39.71 167 ALA A CA 1
ATOM 1252 C C . ALA A 1 187 ? 25.469 8.498 19.286 1.00 41.53 167 ALA A C 1
ATOM 1253 O O . ALA A 1 187 ? 24.699 9.461 19.366 1.00 41.29 167 ALA A O 1
ATOM 1255 N N . LEU A 1 188 ? 25.127 7.361 18.682 1.00 36.52 168 LEU A N 1
ATOM 1256 C CA . LEU A 1 188 ? 23.757 7.168 18.231 1.00 37.32 168 LEU A CA 1
ATOM 1257 C C . LEU A 1 188 ? 22.785 7.139 19.401 1.00 40.40 168 LEU A C 1
ATOM 1258 O O . LEU A 1 188 ? 21.573 7.246 19.192 1.00 37.20 168 LEU A O 1
ATOM 1263 N N . TRP A 1 189 ? 23.295 6.999 20.621 1.00 38.20 169 TRP A N 1
ATOM 1264 C CA . TRP A 1 189 ? 22.520 7.078 21.847 1.00 36.51 169 TRP A CA 1
ATOM 1265 C C . TRP A 1 189 ? 22.408 8.544 22.253 1.00 36.37 169 TRP A C 1
ATOM 1266 O O . TRP A 1 189 ? 23.405 9.152 22.666 1.00 36.56 169 TRP A O 1
ATOM 1277 N N . PRO A 1 190 ? 21.226 9.144 22.132 1.00 37.20 170 PRO A N 1
ATOM 1278 C CA . PRO A 1 190 ? 21.075 10.569 22.463 1.00 39.02 170 PRO A CA 1
ATOM 1279 C C . PRO A 1 190 ? 21.506 10.862 23.893 1.00 41.10 170 PRO A C 1
ATOM 1280 O O . PRO A 1 190 ? 21.065 10.208 24.841 1.00 39.09 170 PRO A O 1
ATOM 1284 N N . GLY A 1 191 ? 22.392 11.848 24.037 1.00 34.00 171 GLY A N 1
ATOM 1285 C CA . GLY A 1 191 ? 22.942 12.243 25.315 1.00 32.29 171 GLY A CA 1
ATOM 1286 C C . GLY A 1 191 ? 24.354 11.762 25.558 1.00 30.59 171 GLY A C 1
ATOM 1287 O O . GLY A 1 191 ? 25.038 12.294 26.445 1.00 33.57 171 GLY A O 1
ATOM 1288 N N . PHE A 1 192 ? 24.805 10.768 24.788 1.00 40.31 172 PHE A N 1
ATOM 1289 C CA . PHE A 1 192 ? 26.129 10.197 24.981 1.00 33.62 172 PHE A CA 1
ATOM 1290 C C . PHE A 1 192 ? 27.229 11.167 24.580 1.00 41.67 172 PHE A C 1
ATOM 1291 O O . PHE A 1 192 ? 28.332 11.101 25.144 1.00 37.77 172 PHE A O 1
ATOM 1299 N N . SER A 1 193 ? 26.940 12.051 23.617 1.00 42.74 173 SER A N 1
ATOM 1300 C CA . SER A 1 193 ? 27.855 13.059 23.086 1.00 30.46 173 SER A CA 1
ATOM 1301 C C . SER A 1 193 ? 28.782 12.448 22.043 1.00 38.08 173 SER A C 1
ATOM 1302 O O . SER A 1 193 ? 29.582 11.557 22.352 1.00 29.74 173 SER A O 1
ATOM 1305 N N . ARG A 1 194 ? 28.672 12.925 20.798 1.00 25.3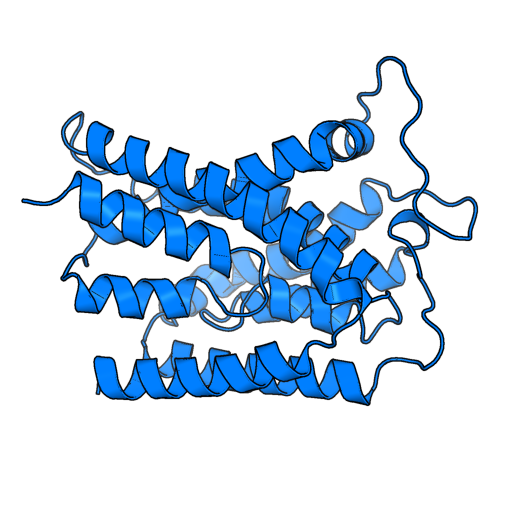8 174 ARG A N 1
ATOM 1306 C CA . ARG A 1 194 ? 29.556 12.447 19.742 1.00 27.26 174 ARG A CA 1
ATOM 1307 C C . ARG A 1 194 ? 31.009 12.776 20.043 1.00 22.99 174 ARG A C 1
ATOM 1308 O O . ARG A 1 194 ? 31.901 11.967 19.767 1.00 24.20 174 ARG A O 1
ATOM 1316 N N . SER A 1 195 ? 31.272 13.962 20.598 1.00 24.04 175 SER A N 1
ATOM 1317 C CA . SER A 1 195 ? 32.652 14.316 20.906 1.00 26.38 175 SER A CA 1
ATOM 1318 C C . SER A 1 195 ? 33.201 13.437 22.019 1.00 26.07 175 SER A C 1
ATOM 1319 O O . SER A 1 195 ? 34.368 13.032 21.983 1.00 27.98 175 SER A O 1
ATOM 1322 N N . GLY A 1 196 ? 32.376 13.147 23.026 1.00 23.37 176 GLY A N 1
ATOM 1323 C CA . GLY A 1 196 ? 32.815 12.277 24.102 1.00 22.96 176 GLY A CA 1
ATOM 1324 C C . GLY A 1 196 ? 33.160 10.882 23.617 1.00 26.02 176 GLY A C 1
ATOM 1325 O O . GLY A 1 196 ? 34.207 10.334 23.974 1.00 25.64 176 GLY A O 1
ATOM 1326 N N . ALA A 1 197 ? 32.289 10.293 22.790 1.00 25.94 177 ALA A N 1
ATOM 1327 C CA . ALA A 1 197 ? 32.533 8.950 22.269 1.00 23.62 177 ALA A CA 1
ATOM 1328 C C . ALA A 1 197 ? 33.795 8.894 21.413 1.00 23.09 177 ALA A C 1
ATOM 1329 O O . ALA A 1 197 ? 34.623 7.992 21.582 1.00 23.65 177 ALA A O 1
ATOM 1331 N N . THR A 1 198 ? 33.968 9.853 20.495 1.00 21.21 178 THR A N 1
ATOM 1332 C CA . THR A 1 198 ? 35.089 9.771 19.567 1.00 21.25 178 THR A CA 1
ATOM 1333 C C . THR A 1 198 ? 36.402 10.162 20.240 1.00 19.29 178 THR A C 1
ATOM 1334 O O . THR A 1 198 ? 37.454 9.595 19.918 1.00 21.27 178 THR A O 1
ATOM 1338 N N . ILE A 1 199 ? 36.376 11.145 21.153 1.00 21.11 179 ILE A N 1
ATOM 1339 C CA . ILE A 1 199 ? 37.603 11.498 21.864 1.00 17.83 179 ILE A CA 1
ATOM 1340 C C . ILE A 1 199 ? 38.039 10.343 22.769 1.00 17.30 179 ILE A C 1
ATOM 1341 O O . ILE A 1 199 ? 39.227 10.004 22.841 1.00 21.53 179 ILE A O 1
ATOM 1346 N N . SER A 1 200 ? 37.083 9.724 23.472 1.00 18.96 180 SER A N 1
ATOM 1347 C CA . SER A 1 200 ? 37.385 8.558 24.306 1.00 22.07 180 SER A CA 1
ATOM 1348 C C . SER A 1 200 ? 38.015 7.440 23.488 1.00 21.59 180 SER A C 1
ATOM 1349 O O . SER A 1 200 ? 39.061 6.889 23.862 1.00 19.08 180 SER A O 1
ATOM 1352 N N . GLY A 1 201 ? 37.362 7.063 22.383 1.00 21.68 181 GLY A N 1
ATOM 1353 C CA . GLY A 1 201 ? 37.920 6.034 21.522 1.00 15.71 181 GLY A CA 1
ATOM 1354 C C . GLY A 1 201 ? 39.321 6.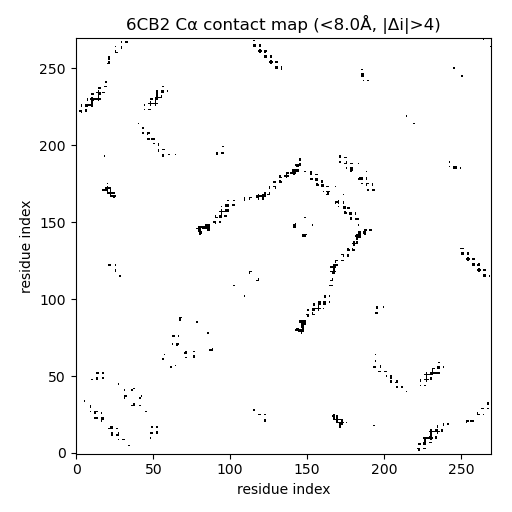371 21.052 1.00 21.23 181 GLY A C 1
ATOM 1355 O O . GLY A 1 201 ? 40.211 5.519 21.069 1.00 19.12 181 GLY A O 1
ATOM 1356 N N . GLY A 1 202 ? 39.540 7.626 20.654 1.00 21.93 182 GLY A N 1
ATOM 1357 C CA . GLY A 1 202 ? 40.868 8.040 20.222 1.00 17.53 182 GLY A CA 1
ATOM 1358 C C . GLY A 1 202 ? 41.918 7.881 21.306 1.00 17.24 182 GLY A C 1
ATOM 1359 O O . GLY A 1 202 ? 43.005 7.352 21.059 1.00 24.66 182 GLY A O 1
ATOM 1360 N N A MET A 1 203 ? 41.613 8.346 22.522 0.41 18.21 183 MET A N 1
ATOM 1361 N N B MET A 1 203 ? 41.607 8.336 22.524 0.59 18.01 183 MET A N 1
ATOM 1362 C CA A MET A 1 203 ? 42.566 8.195 23.619 0.41 20.89 183 MET A CA 1
ATOM 1363 C CA B MET A 1 203 ? 42.560 8.195 23.622 0.59 21.26 183 MET A CA 1
ATOM 1364 C C A MET A 1 203 ? 42.838 6.726 23.909 0.41 20.99 183 MET A C 1
ATOM 1365 C C B MET A 1 203 ? 42.833 6.729 23.925 0.59 21.41 183 MET A C 1
ATOM 1366 O O A MET A 1 203 ? 43.981 6.340 24.189 0.41 19.79 183 MET A O 1
ATOM 1367 O O B MET A 1 203 ? 43.972 6.350 24.230 0.59 19.47 183 MET A O 1
ATOM 1376 N N . LEU A 1 204 ? 41.796 5.894 23.862 1.00 17.93 184 LEU A N 1
ATOM 1377 C CA . LEU A 1 204 ? 41.980 4.463 24.060 1.00 25.55 184 LEU A CA 1
ATOM 1378 C C . LEU A 1 204 ? 42.765 3.818 22.929 1.00 24.76 184 LEU A C 1
ATOM 1379 O O . LEU A 1 204 ? 43.307 2.726 23.117 1.00 25.34 184 LEU A O 1
ATOM 1384 N N . MET A 1 205 ? 42.834 4.458 21.764 1.00 17.58 185 MET A N 1
ATOM 1385 C CA . MET A 1 205 ? 43.684 3.989 20.685 1.00 18.45 185 MET A CA 1
ATOM 1386 C C . MET A 1 205 ? 45.035 4.682 20.672 1.00 23.61 185 MET A C 1
ATOM 1387 O O . MET A 1 205 ? 45.751 4.591 19.672 1.00 23.52 185 MET A O 1
ATOM 1392 N N . GLY A 1 206 ? 45.399 5.376 21.750 1.00 18.71 186 GLY A N 1
ATOM 1393 C CA . GLY A 1 206 ? 46.692 6.020 21.812 1.00 22.79 186 GLY A CA 1
ATOM 1394 C C . GLY A 1 206 ? 46.806 7.325 21.051 1.00 20.76 186 GLY A C 1
ATOM 1395 O O . GLY A 1 206 ? 47.926 7.798 20.835 1.00 18.13 186 GLY A O 1
ATOM 1396 N N . VAL A 1 207 ? 45.700 7.916 20.620 1.00 15.24 187 VAL A N 1
ATOM 1397 C CA . VAL A 1 207 ? 45.746 9.268 20.068 1.00 15.32 187 VAL A CA 1
ATOM 1398 C C . VAL A 1 207 ? 45.733 10.254 21.226 1.00 20.79 187 VAL A C 1
ATOM 1399 O O . VAL A 1 207 ? 44.987 10.076 22.197 1.00 19.05 187 VAL A O 1
ATOM 1403 N N . SER A 1 208 ? 46.600 11.262 21.161 1.00 22.62 188 SER A N 1
ATOM 1404 C CA . SER A 1 208 ? 46.677 12.248 22.228 1.00 25.77 188 SER A CA 1
ATOM 1405 C C . SER A 1 208 ? 45.338 12.968 22.390 1.00 26.13 188 SER A C 1
ATOM 1406 O O . SER A 1 208 ? 44.502 12.992 21.477 1.00 25.12 188 SER A O 1
ATOM 1409 N N . ARG A 1 209 ? 45.138 13.560 23.574 1.00 25.64 189 ARG A N 1
ATOM 1410 C CA . ARG A 1 209 ? 43.920 14.330 23.820 1.00 25.67 189 ARG A CA 1
ATOM 1411 C C . ARG A 1 209 ? 43.720 15.391 22.746 1.00 27.11 189 ARG A C 1
ATOM 1412 O O . ARG A 1 209 ? 42.614 15.565 22.224 1.00 24.14 189 ARG A O 1
ATOM 1420 N N . TYR A 1 210 ? 44.781 16.143 22.443 1.00 26.13 190 TYR A N 1
ATOM 1421 C CA . TYR A 1 210 ? 44.685 17.224 21.468 1.00 28.10 190 TYR A CA 1
ATOM 1422 C C . TYR A 1 210 ? 44.307 16.691 20.086 1.00 23.40 190 TYR A C 1
ATOM 1423 O O . TYR A 1 210 ? 43.334 17.153 19.474 1.00 22.94 190 TYR A O 1
ATOM 1432 N N . ALA A 1 211 ? 45.063 15.706 19.587 1.00 23.27 191 ALA A N 1
ATOM 1433 C CA . ALA A 1 211 ? 44.814 15.162 18.253 1.00 22.74 191 ALA A CA 1
ATOM 1434 C C . ALA A 1 211 ? 43.447 14.499 18.158 1.00 25.70 191 ALA A C 1
ATOM 1435 O O . ALA A 1 211 ? 42.762 14.618 17.134 1.00 25.09 191 ALA A O 1
ATOM 1437 N N . ALA A 1 212 ? 43.030 13.797 19.215 1.00 27.80 192 ALA A N 1
ATOM 1438 C CA . ALA A 1 212 ? 41.736 13.125 19.188 1.00 21.96 192 ALA A CA 1
ATOM 1439 C C . ALA A 1 212 ? 40.600 14.136 19.172 1.00 23.59 192 ALA A C 1
ATOM 1440 O O . ALA A 1 212 ? 39.565 13.910 18.529 1.00 23.05 192 ALA A O 1
ATOM 1442 N N . SER A 1 213 ? 40.772 15.254 19.879 1.00 22.14 193 SER A N 1
ATOM 1443 C CA . SER A 1 213 ? 39.787 16.324 19.812 1.00 25.24 193 SER A CA 1
ATOM 1444 C C . SER A 1 213 ? 39.699 16.896 18.402 1.00 23.02 193 SER A C 1
ATOM 1445 O O . SER A 1 213 ? 38.602 17.020 17.847 1.00 26.62 193 SER A O 1
ATOM 1448 N N . GLU A 1 214 ? 40.844 17.244 17.812 1.00 21.55 194 GLU A N 1
ATOM 1449 C CA . GLU A 1 214 ? 40.855 17.738 16.438 1.00 21.43 194 GLU A CA 1
ATOM 1450 C C . GLU A 1 214 ? 40.153 16.765 15.497 1.00 25.94 194 GLU A C 1
ATOM 1451 O O . GLU A 1 214 ? 39.241 17.153 14.759 1.00 22.63 194 GLU A O 1
ATOM 1457 N N . PHE A 1 215 ? 40.565 15.490 15.513 1.00 28.70 195 PHE A N 1
ATOM 1458 C CA . PHE A 1 215 ? 39.960 14.513 14.613 1.00 25.54 195 PHE A CA 1
ATOM 1459 C C . PHE A 1 215 ? 38.463 14.402 14.857 1.00 19.95 195 PHE A C 1
ATOM 1460 O O . PHE A 1 215 ? 37.687 14.271 13.908 1.00 21.50 195 PHE A O 1
ATOM 1468 N N . SER A 1 216 ? 38.044 14.470 16.122 1.00 20.35 196 SER A N 1
ATOM 1469 C CA . SER A 1 216 ? 36.619 14.508 16.436 1.00 23.18 196 SER A CA 1
ATOM 1470 C C . SER A 1 216 ? 35.931 15.688 15.757 1.00 20.93 196 SER A C 1
ATOM 1471 O O . SER A 1 216 ? 34.836 15.541 15.197 1.00 30.50 196 SER A O 1
ATOM 1474 N N . PHE A 1 217 ? 36.552 16.871 15.800 1.00 25.93 197 PHE A N 1
ATOM 1475 C CA . PHE A 1 217 ? 35.947 18.036 15.158 1.00 21.49 197 PHE A CA 1
ATOM 1476 C C . PHE A 1 217 ? 35.896 17.862 13.647 1.00 25.48 197 PHE A C 1
ATOM 1477 O O . PHE A 1 217 ? 34.890 18.194 13.013 1.00 21.20 197 PHE A O 1
ATOM 1485 N N . LEU A 1 218 ? 36.981 17.370 13.046 1.00 20.28 198 LEU A N 1
ATOM 1486 C CA . LEU A 1 218 ? 36.974 17.175 11.602 1.00 21.84 198 LEU A CA 1
ATOM 1487 C C . LEU A 1 218 ? 35.934 16.138 11.204 1.00 28.80 198 LEU A C 1
ATOM 1488 O O . LEU A 1 218 ? 35.181 16.331 10.240 1.00 22.52 198 LEU A O 1
ATOM 1493 N N . LEU A 1 219 ? 35.856 15.043 11.958 1.00 28.20 199 LEU A N 1
ATOM 1494 C CA . LEU A 1 219 ? 34.874 14.010 11.655 1.00 25.60 199 LEU A CA 1
ATOM 1495 C C . LEU A 1 219 ? 33.450 14.536 11.800 1.00 30.22 199 LEU A C 1
ATOM 1496 O O . LEU A 1 219 ? 32.540 14.098 11.080 1.00 24.21 199 LEU A O 1
ATOM 1501 N N . ALA A 1 220 ? 33.238 15.478 12.718 1.00 27.29 200 ALA A N 1
ATOM 1502 C CA . ALA A 1 220 ? 31.901 16.003 12.943 1.00 27.57 200 ALA A CA 1
ATOM 1503 C C . ALA A 1 220 ? 31.339 16.734 11.729 1.00 31.01 200 ALA A C 1
ATOM 1504 O O . ALA A 1 220 ? 30.113 16.794 11.578 1.00 32.69 200 ALA A O 1
ATOM 1506 N N . VAL A 1 221 ? 32.189 17.269 10.853 1.00 25.67 201 VAL A N 1
ATOM 1507 C CA . VAL A 1 221 ? 31.701 18.101 9.751 1.00 26.14 201 VAL A CA 1
ATOM 1508 C C . VAL A 1 221 ? 30.889 17.261 8.767 1.00 26.68 201 VAL A C 1
ATOM 1509 O O . VAL A 1 221 ? 29.706 17.567 8.560 1.00 24.20 201 VAL A O 1
ATOM 1513 N N . PRO A 1 222 ? 31.434 16.198 8.158 1.00 23.65 202 PRO A N 1
ATOM 1514 C CA . PRO A 1 222 ? 30.583 15.375 7.286 1.00 26.86 202 PRO A CA 1
ATOM 1515 C C . PRO A 1 222 ? 29.460 14.674 8.032 1.00 31.75 202 PRO A C 1
ATOM 1516 O O . PRO A 1 222 ? 28.368 14.530 7.470 1.00 33.81 202 PRO A O 1
ATOM 1520 N N . MET A 1 223 ? 29.674 14.255 9.284 1.00 28.50 203 MET A N 1
ATOM 1521 C CA . MET A 1 223 ? 28.612 13.560 10.007 1.00 27.16 203 MET A CA 1
ATOM 1522 C C . MET A 1 223 ? 27.441 14.496 10.298 1.00 32.95 203 MET A C 1
ATOM 1523 O O . MET A 1 223 ? 26.281 14.153 10.042 1.00 34.20 203 MET A O 1
ATOM 1528 N N . MET A 1 224 ? 27.723 15.696 10.809 1.00 33.54 204 MET A N 1
ATOM 1529 C CA . MET A 1 224 ? 26.629 16.585 11.189 1.00 36.91 204 MET A CA 1
ATOM 1530 C C . MET A 1 224 ? 25.969 17.242 9.981 1.00 36.08 204 MET A C 1
ATOM 1531 O O . MET A 1 224 ? 24.754 17.463 9.990 1.00 40.28 204 MET A O 1
ATOM 1536 N N . MET A 1 225 ? 26.737 17.569 8.937 1.00 33.73 205 MET A N 1
ATOM 1537 C CA . MET A 1 225 ? 26.120 18.166 7.753 1.00 44.31 205 MET A CA 1
ATOM 1538 C C . MET A 1 225 ? 25.126 17.209 7.107 1.00 51.00 205 MET A C 1
ATOM 1539 O O . MET A 1 225 ? 24.039 17.622 6.683 1.00 49.71 205 MET A O 1
ATOM 1544 N N . GLY A 1 226 ? 25.480 15.926 7.022 1.00 49.07 206 GLY A N 1
ATOM 1545 C CA . GLY A 1 226 ? 24.534 14.946 6.518 1.00 44.20 206 GLY A CA 1
ATOM 1546 C C . GLY A 1 226 ? 23.367 14.737 7.462 1.00 42.92 206 GLY A C 1
ATOM 1547 O O . GLY A 1 226 ? 22.218 14.617 7.027 1.00 50.10 206 GLY A O 1
ATOM 1548 N N . ALA A 1 227 ? 23.639 14.700 8.767 1.00 43.49 207 ALA A N 1
ATOM 1549 C CA . ALA A 1 227 ? 22.558 14.508 9.729 1.00 52.29 207 ALA A CA 1
ATOM 1550 C C . ALA A 1 227 ? 21.632 15.720 9.772 1.00 57.08 207 ALA A C 1
ATOM 1551 O O . ALA A 1 227 ? 20.406 15.567 9.840 1.00 61.22 207 ALA A O 1
ATOM 1553 N N . THR A 1 228 ? 22.196 16.934 9.730 1.00 51.91 208 THR A N 1
ATOM 1554 C CA . THR A 1 228 ? 21.363 18.136 9.735 1.00 51.85 208 THR A CA 1
ATOM 1555 C C . THR A 1 228 ? 20.532 18.239 8.460 1.00 46.64 208 THR A C 1
ATOM 1556 O O . THR A 1 228 ? 19.357 18.622 8.508 1.00 55.23 208 THR A O 1
ATOM 1560 N N . ALA A 1 229 ? 21.121 17.895 7.312 1.00 51.67 209 ALA A N 1
ATOM 1561 C CA . ALA A 1 229 ? 20.371 17.928 6.060 1.00 52.50 209 ALA A CA 1
ATOM 1562 C C . ALA A 1 229 ? 19.221 16.927 6.069 1.00 61.73 209 ALA A C 1
ATOM 1563 O O . ALA A 1 229 ? 18.166 17.191 5.480 1.00 64.89 209 ALA A O 1
ATOM 1565 N N . LEU A 1 230 ? 19.395 15.784 6.742 1.00 65.02 210 LEU A N 1
ATOM 1566 C CA . LEU A 1 230 ? 18.299 14.828 6.883 1.00 70.98 210 LEU A CA 1
ATOM 1567 C C . LEU A 1 230 ? 17.234 15.337 7.851 1.00 72.14 210 LEU A C 1
ATOM 1568 O O . LEU A 1 230 ? 16.037 15.101 7.644 1.00 74.77 210 LEU A O 1
ATOM 1573 N N . ASP A 1 231 ? 17.646 16.030 8.917 1.00 66.30 211 ASP A N 1
ATOM 1574 C CA . ASP A 1 231 ? 16.675 16.586 9.856 1.00 64.25 211 ASP A CA 1
ATOM 1575 C C . ASP A 1 231 ? 15.946 17.784 9.257 1.00 59.94 211 ASP A C 1
ATOM 1576 O O . ASP A 1 231 ? 14.729 17.917 9.419 1.00 67.08 211 ASP A O 1
ATOM 1581 N N . LEU A 1 232 ? 16.668 18.665 8.555 1.00 54.58 212 LEU A N 1
ATOM 1582 C CA . LEU A 1 232 ? 16.025 19.820 7.931 1.00 60.21 212 LEU A CA 1
ATOM 1583 C C . LEU A 1 232 ? 15.052 19.411 6.830 1.00 64.01 212 LEU A C 1
ATOM 1584 O O . LEU A 1 232 ? 14.035 20.084 6.623 1.00 63.52 212 LEU A O 1
ATOM 1589 N N . TYR A 1 233 ? 15.346 18.322 6.112 1.00 61.80 213 TYR A N 1
ATOM 1590 C CA . TYR A 1 233 ? 14.463 17.890 5.031 1.00 61.68 213 TYR A CA 1
ATOM 1591 C C . TYR A 1 233 ? 13.126 17.394 5.568 1.00 65.15 213 TYR A C 1
ATOM 1592 O O . TYR A 1 233 ? 12.073 17.678 4.983 1.00 66.05 213 TYR A O 1
ATOM 1601 N N . LYS A 1 234 ? 13.144 16.656 6.680 1.00 72.39 214 LYS A N 1
ATOM 1602 C CA . LYS A 1 234 ? 11.930 16.054 7.219 1.00 81.38 214 LYS A CA 1
ATOM 1603 C C . LYS A 1 234 ? 11.133 17.001 8.106 1.00 83.48 214 LYS A C 1
ATOM 1604 O O . LYS A 1 234 ? 9.978 16.697 8.424 1.00 86.93 214 LYS A O 1
ATOM 1610 N N . SER A 1 235 ? 11.710 18.129 8.510 1.00 86.41 215 SER A N 1
ATOM 1611 C CA . SER A 1 235 ? 11.028 19.114 9.344 1.00 95.84 215 SER A CA 1
ATOM 1612 C C . SER A 1 235 ? 11.084 20.490 8.697 1.00 93.30 215 SER A C 1
ATOM 1613 O O . SER A 1 235 ? 11.256 21.511 9.368 1.00 95.26 215 SER A O 1
ATOM 1616 N N . TRP A 1 236 ? 10.931 20.534 7.375 1.00 118.94 216 TRP A N 1
ATOM 1617 C CA . TRP A 1 236 ? 10.959 21.782 6.622 1.00 119.85 216 TRP A CA 1
ATOM 1618 C C . TRP A 1 236 ? 9.741 22.664 6.890 1.00 126.51 216 TRP A C 1
ATOM 1619 O O . TRP A 1 236 ? 9.655 23.760 6.324 1.00 129.05 216 TRP A O 1
ATOM 1630 N N . GLY A 1 237 ? 8.811 22.224 7.736 1.00 128.13 217 GLY A N 1
ATOM 1631 C CA . GLY A 1 237 ? 7.629 23.002 8.053 1.00 128.29 217 GLY A CA 1
ATOM 1632 C C . GLY A 1 237 ? 7.852 24.020 9.153 1.00 121.78 217 GLY A C 1
ATOM 1633 O O . GLY A 1 237 ? 8.042 23.661 10.319 1.00 116.61 217 GLY A O 1
ATOM 1634 N N . PHE A 1 238 ? 7.828 25.299 8.787 1.00 123.26 218 PHE A N 1
ATOM 1635 C CA . PHE A 1 238 ? 8.015 26.390 9.735 1.00 119.56 218 PHE A CA 1
ATOM 1636 C C . PHE A 1 238 ? 7.406 27.650 9.137 1.00 122.27 218 PHE A C 1
ATOM 1637 O O . PHE A 1 238 ? 6.972 27.666 7.982 1.00 129.62 218 PHE A O 1
ATOM 1645 N N . LEU A 1 239 ? 7.378 28.712 9.942 1.00 114.90 219 LEU A N 1
ATOM 1646 C CA . LEU A 1 239 ? 6.937 30.007 9.441 1.00 111.04 219 LEU A CA 1
ATOM 1647 C C . LEU A 1 239 ? 7.846 30.451 8.303 1.00 107.25 219 LEU A C 1
ATOM 1648 O O . LEU A 1 239 ? 9.073 30.358 8.403 1.00 98.48 219 LEU A O 1
ATOM 1653 N N . THR A 1 240 ? 7.233 30.914 7.211 1.00 116.82 220 THR A N 1
ATOM 1654 C CA . THR A 1 240 ? 7.997 31.275 6.019 1.00 118.53 220 THR A CA 1
ATOM 1655 C C . THR A 1 240 ? 9.071 32.306 6.345 1.00 114.09 220 THR A C 1
ATOM 1656 O O . THR A 1 240 ? 10.248 32.120 6.015 1.00 112.63 220 THR A O 1
ATOM 1660 N N . SER A 1 241 ? 8.685 33.393 7.010 1.00 112.58 221 SER A N 1
ATOM 1661 C CA . SER A 1 241 ? 9.624 34.436 7.390 1.00 104.82 221 SER A CA 1
ATOM 1662 C C . SER A 1 241 ? 9.595 34.781 8.871 1.00 95.89 221 SER A C 1
ATOM 1663 O O . SER A 1 241 ? 10.472 35.525 9.324 1.00 93.28 221 SER A O 1
ATOM 1666 N N . GLY A 1 242 ? 8.632 34.264 9.637 1.00 90.23 222 GLY A N 1
ATOM 1667 C CA . GLY A 1 242 ? 8.550 34.620 11.044 1.00 85.27 222 GLY A CA 1
ATOM 1668 C C . GLY A 1 242 ? 9.702 34.068 11.861 1.00 79.22 222 GLY A C 1
ATOM 1669 O O . GLY A 1 242 ? 10.177 34.717 12.798 1.00 78.98 222 GLY A O 1
ATOM 1670 N N . ASP A 1 243 ? 10.170 32.871 11.521 1.00 72.60 223 ASP A N 1
ATOM 1671 C CA . ASP A 1 243 ? 11.277 32.266 12.250 1.00 65.09 223 ASP A CA 1
ATOM 1672 C C . ASP A 1 243 ? 12.638 32.757 11.781 1.00 63.06 223 ASP A C 1
ATOM 1673 O O . ASP A 1 243 ? 13.650 32.371 12.376 1.00 65.48 223 ASP A O 1
ATOM 1678 N N . ILE A 1 244 ? 12.693 33.591 10.741 1.00 68.12 224 ILE A N 1
ATOM 1679 C CA . ILE A 1 244 ? 13.986 34.056 10.234 1.00 68.96 224 ILE A CA 1
ATOM 1680 C C . ILE A 1 244 ? 14.754 34.867 11.273 1.00 62.86 224 ILE A C 1
ATOM 1681 O O . ILE A 1 244 ? 15.950 34.597 11.469 1.00 64.02 224 ILE A O 1
ATOM 1686 N N . PRO A 1 245 ? 14.157 35.850 11.965 1.00 55.26 225 PRO A N 1
ATOM 1687 C CA . PRO A 1 245 ? 14.937 36.571 12.990 1.00 60.77 225 PRO A CA 1
ATOM 1688 C C . PRO A 1 245 ? 15.472 35.671 14.097 1.00 55.94 225 PRO A C 1
ATOM 1689 O O . PRO A 1 245 ? 16.643 35.802 14.475 1.00 49.48 225 PRO A O 1
ATOM 1693 N N . MET A 1 246 ? 14.653 34.758 14.628 1.00 59.03 226 MET A N 1
ATOM 1694 C CA . MET A 1 246 ? 15.138 33.842 15.660 1.00 62.67 226 MET A CA 1
ATOM 1695 C C . MET A 1 246 ? 16.200 32.897 15.113 1.00 60.70 226 MET A C 1
ATOM 1696 O O . MET A 1 246 ? 17.237 32.676 15.750 1.00 59.46 226 MET A O 1
ATOM 1701 N N . PHE A 1 247 ? 15.953 32.313 13.939 1.00 57.58 227 PHE A N 1
ATOM 1702 C CA . PHE A 1 247 ? 16.900 31.341 13.407 1.00 56.73 227 PHE A CA 1
ATOM 1703 C C . PHE A 1 247 ? 18.221 31.999 13.038 1.00 53.83 227 PHE A C 1
ATOM 1704 O O . PHE A 1 247 ? 19.280 31.382 13.189 1.00 50.81 227 PHE A O 1
ATOM 1712 N N . ALA A 1 248 ? 18.182 33.250 12.571 1.00 50.36 228 ALA A N 1
ATOM 1713 C CA . ALA A 1 248 ? 19.419 33.948 12.238 1.00 51.50 228 ALA A CA 1
ATOM 1714 C C . ALA A 1 248 ? 20.240 34.236 13.489 1.00 45.81 228 ALA A C 1
ATOM 1715 O O . ALA A 1 248 ? 21.444 33.964 13.525 1.00 50.10 228 ALA A O 1
ATOM 1717 N N . VAL A 1 249 ? 19.606 34.785 14.526 1.00 48.99 229 VAL A N 1
ATOM 1718 C CA . VAL A 1 249 ? 20.345 35.141 15.735 1.00 47.55 229 VAL A CA 1
ATOM 1719 C C . VAL A 1 249 ? 20.935 33.901 16.389 1.00 39.26 229 VAL A C 1
ATOM 1720 O O . VAL A 1 249 ? 22.092 33.906 16.825 1.00 36.24 229 VAL A O 1
ATOM 1724 N N . GLY A 1 250 ? 20.158 32.819 16.466 1.00 41.09 230 GLY A N 1
ATOM 1725 C CA . GLY A 1 250 ? 20.690 31.582 17.017 1.00 39.10 230 GLY A CA 1
ATOM 1726 C C . GLY A 1 250 ? 21.842 31.032 16.195 1.00 41.96 230 GLY A C 1
ATOM 1727 O O . GLY A 1 250 ? 22.892 30.676 16.737 1.00 38.37 230 GLY A O 1
ATOM 1728 N N . PHE A 1 251 ? 21.658 30.952 14.874 1.00 41.03 231 PHE A N 1
ATOM 1729 C CA . PHE A 1 251 ? 22.708 30.437 13.997 1.00 41.97 231 PHE A CA 1
ATOM 1730 C C . PHE A 1 251 ? 24.007 31.217 14.177 1.00 38.82 231 PHE A C 1
ATOM 1731 O O . PHE A 1 251 ? 25.081 30.634 14.375 1.00 35.35 231 PHE A O 1
ATOM 1739 N N . ILE A 1 252 ? 23.919 32.546 14.141 1.00 34.36 232 ILE A N 1
ATOM 1740 C CA . ILE A 1 252 ? 25.111 33.386 14.188 1.00 37.46 232 ILE A CA 1
ATOM 1741 C C . ILE A 1 252 ? 25.770 33.329 15.567 1.00 36.89 232 ILE A C 1
ATOM 1742 O O . ILE A 1 252 ? 27.002 33.314 15.672 1.00 29.97 232 ILE A O 1
ATOM 1747 N N . THR A 1 253 ? 24.975 33.273 16.642 1.00 32.60 233 THR A N 1
ATOM 1748 C CA . THR A 1 253 ? 25.550 33.161 17.981 1.00 28.96 233 THR A CA 1
ATOM 1749 C C . THR A 1 253 ? 26.284 31.835 18.161 1.00 37.98 233 THR A C 1
ATOM 1750 O O . THR A 1 253 ? 27.401 31.806 18.696 1.00 32.63 233 THR A O 1
ATOM 1754 N N . ALA A 1 254 ? 25.674 30.729 17.724 1.00 39.98 234 ALA A N 1
ATOM 1755 C CA . ALA A 1 254 ? 26.324 29.428 17.860 1.00 32.62 234 ALA A CA 1
ATOM 1756 C C . ALA A 1 254 ? 27.658 29.398 17.132 1.00 35.31 234 ALA A C 1
ATOM 1757 O O . ALA A 1 254 ? 28.602 28.743 17.591 1.00 30.45 234 ALA A O 1
ATOM 1759 N N . PHE A 1 255 ? 27.759 30.130 16.018 1.00 37.21 235 PHE A N 1
ATOM 1760 C CA . PHE A 1 255 ? 28.991 30.190 15.241 1.00 26.53 235 PHE A CA 1
ATOM 1761 C C . PHE A 1 255 ? 30.103 30.873 16.027 1.00 32.12 235 PHE A C 1
ATOM 1762 O O . PHE A 1 255 ? 31.212 30.339 16.145 1.00 34.94 235 PHE A O 1
ATOM 1770 N N . VAL A 1 256 ? 29.822 32.058 16.578 1.00 32.02 236 VAL A N 1
ATOM 1771 C CA . VAL A 1 256 ? 30.843 32.820 17.295 1.00 29.44 236 VAL A CA 1
ATOM 1772 C C . VAL A 1 256 ? 31.274 32.094 18.562 1.00 28.11 236 VAL A C 1
ATOM 1773 O O . VAL A 1 256 ? 32.468 32.031 18.885 1.00 29.38 236 VAL A O 1
ATOM 1777 N N . VAL A 1 257 ? 30.312 31.559 19.315 1.00 26.63 237 VAL A N 1
ATOM 1778 C CA . VAL A 1 257 ? 30.635 30.895 20.572 1.00 32.41 237 VAL A CA 1
ATOM 1779 C C . VAL A 1 257 ? 31.416 29.610 20.313 1.00 32.70 237 VAL A C 1
ATOM 1780 O O . VAL A 1 257 ? 32.372 29.289 21.032 1.00 35.68 237 VAL A O 1
ATOM 1784 N N . ALA A 1 258 ? 31.037 28.865 19.268 1.00 23.48 238 ALA A N 1
ATOM 1785 C CA . ALA A 1 258 ? 31.779 27.661 18.906 1.00 22.32 238 ALA A CA 1
ATOM 1786 C C . ALA A 1 258 ? 33.204 27.989 18.478 1.00 27.16 238 ALA A C 1
ATOM 1787 O O . ALA A 1 258 ? 34.135 27.252 18.815 1.00 33.35 238 ALA A O 1
ATOM 1789 N N . LEU A 1 259 ? 33.399 29.083 17.734 1.00 25.36 239 LEU A N 1
ATOM 1790 C CA . LEU A 1 259 ? 34.757 29.531 17.432 1.00 34.00 239 LEU A CA 1
ATOM 1791 C C . LEU A 1 259 ? 35.567 29.717 18.705 1.00 30.19 239 LEU A C 1
ATOM 1792 O O . LEU A 1 259 ? 36.687 29.210 18.821 1.00 29.81 239 LEU A O 1
ATOM 1797 N N . ILE A 1 260 ? 35.012 30.442 19.676 1.00 29.00 240 ILE A N 1
ATOM 1798 C CA . ILE A 1 260 ? 35.748 30.691 20.907 1.00 35.62 240 ILE A CA 1
ATOM 1799 C C . ILE A 1 260 ? 35.936 29.398 21.680 1.00 31.90 240 ILE A C 1
ATOM 1800 O O . ILE A 1 260 ? 37.027 29.120 22.191 1.00 30.59 240 ILE A O 1
ATOM 1805 N N . ALA A 1 261 ? 34.878 28.585 21.767 1.00 36.77 241 ALA A N 1
ATOM 1806 C CA . ALA A 1 261 ? 34.917 27.375 22.584 1.00 32.41 241 ALA A CA 1
ATOM 1807 C C . ALA A 1 261 ? 35.948 26.384 22.064 1.00 33.75 241 ALA A C 1
ATOM 1808 O O . ALA A 1 261 ? 36.755 25.854 22.838 1.00 32.00 241 ALA A O 1
ATOM 1810 N N . ILE A 1 262 ? 35.935 26.126 20.754 1.00 28.25 242 ILE A N 1
ATOM 1811 C CA . ILE A 1 262 ? 36.897 25.214 20.147 1.00 29.47 242 ILE A CA 1
ATOM 1812 C C . ILE A 1 262 ? 38.318 25.698 20.386 1.00 33.87 242 ILE A C 1
ATOM 1813 O O . ILE A 1 262 ? 39.184 24.932 20.826 1.00 34.63 242 ILE A O 1
ATOM 1818 N N . LYS A 1 263 ? 38.589 26.972 20.074 1.00 32.25 243 LYS A N 1
ATOM 1819 C CA . LYS A 1 263 ? 39.931 27.500 20.290 1.00 34.62 243 LYS A CA 1
ATOM 1820 C C . LYS A 1 263 ? 40.326 27.392 21.755 1.00 33.37 243 LYS A C 1
ATOM 1821 O O . LYS A 1 263 ? 41.434 26.951 22.072 1.00 35.24 243 LYS A O 1
ATOM 1827 N N . THR A 1 264 ? 39.428 27.787 22.663 1.00 33.00 244 THR A N 1
ATOM 1828 C CA . THR A 1 264 ? 39.745 27.728 24.087 1.00 35.80 244 THR A CA 1
ATOM 1829 C C . THR A 1 264 ? 39.927 26.285 24.544 1.00 37.56 244 THR A C 1
ATOM 1830 O O . THR A 1 264 ? 40.851 25.982 25.310 1.00 35.36 244 THR A O 1
ATOM 1834 N N . PHE A 1 265 ? 39.062 25.385 24.070 1.00 31.77 245 PHE A N 1
ATOM 1835 C CA . PHE A 1 265 ? 39.157 23.975 24.443 1.00 28.16 245 PHE A CA 1
ATOM 1836 C C . PHE A 1 265 ? 40.496 23.375 24.026 1.00 35.28 245 PHE A C 1
ATOM 1837 O O . PHE A 1 265 ? 41.158 22.697 24.822 1.00 35.70 245 PHE A O 1
ATOM 1845 N N . LEU A 1 266 ? 40.908 23.601 22.776 1.00 29.34 246 LEU A N 1
ATOM 1846 C CA . LEU A 1 266 ? 42.161 23.014 22.311 1.00 33.10 246 LEU A CA 1
ATOM 1847 C C . LEU A 1 266 ? 43.349 23.531 23.111 1.00 35.67 246 LEU A C 1
ATOM 1848 O O . LEU A 1 266 ? 44.289 22.779 23.388 1.00 38.27 246 LEU A O 1
ATOM 1853 N N . GLN A 1 267 ? 43.330 24.817 23.486 1.00 37.06 247 GLN A N 1
ATOM 1854 C CA . GLN A 1 267 ? 44.360 25.336 24.380 1.00 41.68 247 GLN A CA 1
ATOM 1855 C C . GLN A 1 267 ? 44.209 24.756 25.786 1.00 41.95 247 GLN A C 1
ATOM 1856 O O . GLN A 1 267 ? 45.210 24.460 26.447 1.00 45.24 247 GLN A O 1
ATOM 1862 N N . LEU A 1 268 ? 42.968 24.560 26.239 1.00 39.09 248 LEU A N 1
ATOM 1863 C CA . LEU A 1 268 ? 42.722 24.047 27.584 1.00 42.76 248 LEU A CA 1
ATOM 1864 C C . LEU A 1 268 ? 43.133 22.582 27.709 1.00 42.12 248 LEU A C 1
ATOM 1865 O O . LEU A 1 268 ? 43.812 22.196 28.670 1.00 41.92 248 LEU A O 1
ATOM 1870 N N . ILE A 1 269 ? 42.728 21.748 26.748 1.00 35.26 249 ILE A N 1
ATOM 1871 C CA . ILE A 1 269 ? 42.979 20.316 26.859 1.00 35.62 249 ILE A CA 1
ATOM 1872 C C . ILE A 1 269 ? 44.464 19.973 26.844 1.00 41.79 249 ILE A C 1
ATOM 1873 O O . ILE A 1 269 ? 44.831 18.846 27.187 1.00 42.45 249 ILE A O 1
ATOM 1878 N N . LYS A 1 270 ? 45.334 20.923 26.492 1.00 45.92 250 LYS A N 1
ATOM 1879 C CA . LYS A 1 270 ? 46.765 20.646 26.458 1.00 47.12 250 LYS A CA 1
ATOM 1880 C C . LYS A 1 270 ? 47.362 20.495 27.849 1.00 49.90 250 LYS A C 1
ATOM 1881 O O . LYS A 1 270 ? 48.468 19.961 27.972 1.00 55.81 250 LYS A O 1
ATOM 1887 N N . ARG A 1 271 ? 46.667 20.952 28.897 1.00 42.09 251 ARG A N 1
ATOM 1888 C CA . ARG A 1 271 ? 47.216 20.855 30.242 1.00 48.76 251 ARG A CA 1
ATOM 1889 C C . ARG A 1 271 ? 46.197 20.391 31.278 1.00 50.83 251 ARG A C 1
ATOM 1890 O O . ARG A 1 271 ? 46.521 20.371 32.471 1.00 58.03 251 ARG A O 1
ATOM 1898 N N . ILE A 1 272 ? 44.982 20.018 30.877 1.00 45.34 252 ILE A N 1
ATOM 1899 C CA . ILE A 1 272 ? 44.047 19.376 31.792 1.00 47.01 252 ILE A CA 1
ATOM 1900 C C . ILE A 1 272 ? 43.493 18.125 31.123 1.00 40.53 252 ILE A C 1
ATOM 1901 O O . ILE A 1 272 ? 43.561 17.957 29.903 1.00 50.14 252 ILE A O 1
ATOM 1906 N N . SER A 1 273 ? 42.940 17.240 31.946 1.00 36.05 253 SER A N 1
ATOM 1907 C CA . SER A 1 273 ? 42.372 15.985 31.485 1.00 33.09 253 SER A CA 1
ATOM 1908 C C . SER A 1 273 ? 40.864 16.121 31.316 1.00 32.79 253 SER A C 1
ATOM 1909 O O . SER A 1 273 ? 40.271 17.176 31.560 1.00 27.23 253 SER A O 1
ATOM 1912 N N . PHE A 1 274 ? 40.228 15.017 30.930 1.00 27.83 254 PHE A N 1
ATOM 1913 C CA . PHE A 1 274 ? 38.784 14.985 30.758 1.00 27.36 254 PHE A CA 1
ATOM 1914 C C . PHE A 1 274 ? 38.034 14.632 32.035 1.00 26.26 254 PHE A C 1
ATOM 1915 O O . PHE A 1 274 ? 36.799 14.628 32.024 1.00 26.56 254 PHE A O 1
ATOM 1923 N N . ILE A 1 275 ? 38.744 14.365 33.134 1.00 26.11 255 ILE A N 1
ATOM 1924 C CA . ILE A 1 275 ? 38.067 14.125 34.411 1.00 34.37 255 ILE A CA 1
ATOM 1925 C C . ILE A 1 275 ? 37.083 15.232 34.770 1.00 30.93 255 ILE A C 1
ATOM 1926 O O . ILE A 1 275 ? 35.937 14.914 35.126 1.00 30.32 255 ILE A O 1
ATOM 1931 N N . PRO A 1 276 ? 37.443 16.523 34.720 1.00 32.38 256 PRO A N 1
ATOM 1932 C CA . PRO A 1 276 ? 36.433 17.548 35.053 1.00 28.35 256 PRO A CA 1
ATOM 1933 C C . PRO A 1 276 ? 35.201 17.477 34.168 1.00 27.28 256 PRO A C 1
ATOM 1934 O O . PRO A 1 276 ? 34.083 17.694 34.649 1.00 29.22 256 PRO A O 1
ATOM 1938 N N . PHE A 1 277 ? 35.376 17.181 32.876 1.00 27.69 257 PHE A N 1
ATOM 1939 C CA . PHE A 1 277 ? 34.225 17.055 31.989 1.00 26.92 257 PHE A CA 1
ATOM 1940 C C . PHE A 1 277 ? 33.357 15.865 32.389 1.00 24.68 257 PHE A C 1
ATOM 1941 O O . PHE A 1 277 ? 32.124 15.957 32.367 1.00 28.38 257 PHE A O 1
ATOM 1949 N N . ALA A 1 278 ? 33.978 14.751 32.796 1.00 25.79 258 ALA A N 1
ATOM 1950 C CA . ALA A 1 278 ? 33.197 13.597 33.243 1.00 31.00 258 ALA A CA 1
ATOM 1951 C C . ALA A 1 278 ? 32.393 13.917 34.501 1.00 32.10 258 ALA A C 1
ATOM 1952 O O . ALA A 1 278 ? 31.199 13.597 34.579 1.00 31.53 258 ALA A O 1
ATOM 1954 N N . ILE A 1 279 ? 33.021 14.552 35.494 1.00 29.14 259 ILE A N 1
ATOM 1955 C CA . ILE A 1 279 ? 32.288 14.936 36.698 1.00 31.42 259 ILE A CA 1
ATOM 1956 C C . ILE A 1 279 ? 31.135 15.868 36.343 1.00 32.42 259 ILE A C 1
ATOM 1957 O O . ILE A 1 279 ? 30.014 15.714 36.844 1.00 31.69 259 ILE A O 1
ATOM 1962 N N . TYR A 1 280 ? 31.387 16.835 35.456 1.00 29.61 260 TYR A N 1
ATOM 1963 C CA . TYR A 1 280 ? 30.339 17.775 35.073 1.00 29.86 260 TYR A CA 1
ATOM 1964 C C . TYR A 1 280 ? 29.161 17.075 34.412 1.00 26.50 260 TYR A C 1
ATOM 1965 O O . TYR A 1 280 ? 28.013 17.479 34.616 1.00 32.30 260 TYR A O 1
ATOM 1974 N N . ARG A 1 281 ? 29.415 16.025 33.626 1.00 29.55 261 ARG A N 1
ATOM 1975 C CA . ARG A 1 281 ? 28.308 15.290 33.024 1.00 28.64 261 ARG A CA 1
ATOM 1976 C C . ARG A 1 281 ? 27.420 14.653 34.081 1.00 33.73 261 ARG A C 1
ATOM 1977 O O . ARG A 1 281 ? 26.207 14.537 33.876 1.00 33.70 261 ARG A O 1
ATOM 1985 N N . PHE A 1 282 ? 27.995 14.233 35.212 1.00 33.93 262 PHE A N 1
ATOM 1986 C CA . PHE A 1 282 ? 27.174 13.655 36.271 1.00 29.99 262 PHE A CA 1
ATOM 1987 C C . PHE A 1 282 ? 26.238 14.701 36.864 1.00 28.51 262 PHE A C 1
ATOM 1988 O O . PHE A 1 282 ? 25.099 14.388 37.233 1.00 34.68 262 PHE A O 1
ATOM 1996 N N . ILE A 1 283 ? 26.704 15.946 36.958 1.00 27.60 263 ILE A N 1
ATOM 1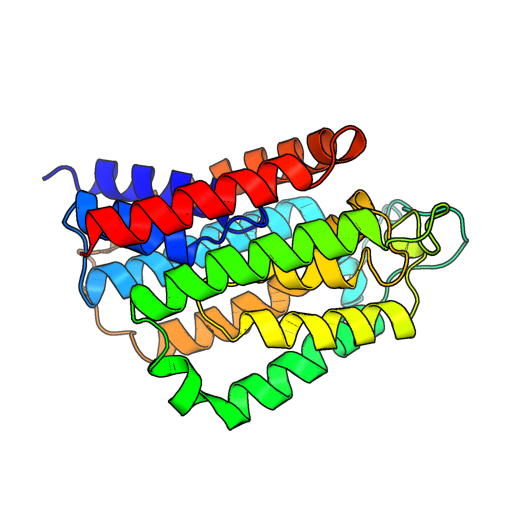997 C CA . ILE A 1 283 ? 25.867 17.044 37.422 1.00 26.79 263 ILE A CA 1
ATOM 1998 C C . ILE A 1 283 ? 24.752 17.327 36.422 1.00 30.95 263 ILE A C 1
ATOM 1999 O O . ILE A 1 283 ? 23.605 17.586 36.805 1.00 32.23 263 ILE A O 1
ATOM 2004 N N . VAL A 1 284 ? 25.065 17.268 35.123 1.00 31.02 264 VAL A N 1
ATOM 2005 C CA . VAL A 1 284 ? 24.041 17.516 34.113 1.00 31.80 264 VAL A CA 1
ATOM 2006 C C . VAL A 1 284 ? 22.988 16.418 34.146 1.00 33.45 264 VAL A C 1
ATOM 2007 O O . VAL A 1 284 ? 21.789 16.688 34.011 1.00 30.18 264 VAL A O 1
ATOM 2011 N N . ALA A 1 285 ? 23.411 15.168 34.355 1.00 35.71 265 ALA A N 1
ATOM 2012 C CA . ALA A 1 285 ? 22.451 14.078 34.506 1.00 32.09 265 ALA A CA 1
ATOM 2013 C C . ALA A 1 285 ? 21.524 14.318 35.692 1.00 33.88 265 ALA A C 1
ATOM 2014 O O . ALA A 1 285 ? 20.312 14.084 35.601 1.00 34.39 265 ALA A O 1
ATOM 2016 N N . ALA A 1 286 ? 22.073 14.770 36.822 1.00 33.71 266 ALA A N 1
ATOM 2017 C CA . ALA A 1 286 ? 21.205 15.122 37.941 1.00 40.02 266 ALA A CA 1
ATOM 2018 C C . ALA A 1 286 ? 20.283 16.283 37.585 1.00 39.66 266 ALA A C 1
ATOM 2019 O O . ALA A 1 286 ? 19.119 16.301 38.006 1.00 38.87 266 ALA A O 1
ATOM 2021 N N . ALA A 1 287 ? 20.774 17.248 36.802 1.00 37.24 267 ALA A N 1
ATOM 2022 C CA . ALA A 1 287 ? 19.923 18.355 36.380 1.00 32.87 267 ALA A CA 1
ATOM 2023 C C . ALA A 1 287 ? 18.765 17.863 35.519 1.00 35.84 267 ALA A C 1
ATOM 2024 O O . ALA A 1 287 ? 17.626 18.316 35.687 1.00 38.05 267 ALA A O 1
ATOM 2026 N N . VAL A 1 288 ? 19.037 16.918 34.609 1.00 35.28 268 VAL A N 1
ATOM 2027 C CA . VAL A 1 288 ? 17.989 16.334 33.769 1.00 39.88 268 VAL A CA 1
ATOM 2028 C C . VAL A 1 288 ? 16.894 15.708 34.624 1.00 42.64 268 VAL A C 1
ATOM 2029 O O . VAL A 1 288 ? 15.701 15.833 34.320 1.00 48.31 268 VAL A O 1
ATOM 2033 N N . TYR A 1 289 ? 17.278 15.012 35.698 1.00 40.49 269 TYR A N 1
ATOM 2034 C CA . TYR A 1 289 ? 16.281 14.356 36.540 1.00 45.36 269 TYR A CA 1
ATOM 2035 C C . TYR A 1 289 ? 15.406 15.378 37.251 1.00 50.64 269 TYR A C 1
ATOM 2036 O O . TYR A 1 289 ? 14.176 15.253 37.262 1.00 62.76 269 TYR A O 1
ATOM 2045 N N . VAL A 1 290 ? 16.021 16.399 37.850 1.00 48.05 270 VAL A N 1
ATOM 2046 C CA . VAL A 1 290 ? 15.258 17.357 38.644 1.00 47.02 270 VAL A CA 1
ATOM 2047 C C . VAL A 1 290 ? 14.360 18.206 37.750 1.00 49.36 270 VAL A C 1
ATOM 2048 O O . VAL A 1 290 ? 13.244 18.570 38.138 1.00 55.43 270 VAL A O 1
ATOM 2052 N N . VAL A 1 291 ? 14.818 18.523 36.539 1.00 46.69 271 VAL A N 1
ATOM 2053 C CA . VAL A 1 291 ? 14.033 19.385 35.660 1.00 46.23 271 VAL A CA 1
ATOM 2054 C C . VAL A 1 291 ? 12.811 18.647 35.125 1.00 52.15 271 VAL A C 1
ATOM 2055 O O . VAL A 1 291 ? 11.713 19.211 35.050 1.00 60.14 271 VAL A O 1
ATOM 2059 N N . PHE A 1 292 ? 12.971 17.374 34.759 1.00 51.26 272 PHE A N 1
ATOM 2060 C CA . PHE A 1 292 ? 11.890 16.621 34.135 1.00 49.87 272 PHE A CA 1
ATOM 2061 C C . PHE A 1 292 ? 11.150 15.695 35.096 1.00 63.23 272 PHE A C 1
ATOM 2062 O O . PHE A 1 292 ? 10.022 15.292 34.791 1.00 67.79 272 PHE A O 1
ATOM 2070 N N . PHE A 1 293 ? 11.739 15.352 36.238 1.00 67.62 273 PHE A N 1
ATOM 2071 C CA . PHE A 1 293 ? 11.076 14.461 37.191 1.00 68.31 273 PHE A CA 1
ATOM 2072 C C . PHE A 1 293 ? 11.118 15.022 38.610 1.00 68.42 273 PHE A C 1
ATOM 2073 O O . PHE A 1 293 ? 10.792 16.186 38.841 1.00 66.80 273 PHE A O 1
#